Protein AF-A0A930MY75-F1 (afdb_monomer_lite)

Sequence (236 aa):
MDAEKTMEQMVRMIFRYMNQQKRERLDTWDGIQMLQMRRHADQLLMDKRRIEENRKQTSKEKDEYWDEFVKAQTQVETLTEQNERLQNEIAILRARVDSMGERPLLYYGNEEDYYQGEILEFVRSALAEKLDRLPKEKDNPLRSADVLQDILSANECEEMQAQRQAELKRALKGYRTLTPDIRRTLIDIGFKITSDGKHHKLTYYDNDRYTVTMAKSGSDWRGGDNLFSEIKKRIY

Structure (mmCIF, N/CA/C/O backbone):
data_AF-A0A930MY75-F1
#
_entry.id   AF-A0A930MY75-F1
#
loop_
_atom_site.group_PDB
_atom_site.id
_atom_site.type_symbol
_atom_site.label_atom_id
_atom_site.label_alt_id
_atom_site.label_comp_id
_atom_site.label_asym_id
_atom_site.label_entity_id
_atom_site.label_seq_id
_atom_site.pdbx_PDB_ins_code
_atom_site.Cartn_x
_atom_site.Cartn_y
_atom_site.Cartn_z
_atom_site.occupancy
_atom_site.B_iso_or_equiv
_atom_site.auth_seq_id
_atom_site.auth_comp_id
_atom_site.auth_asym_id
_atom_site.auth_atom_id
_atom_site.pdbx_PDB_model_num
ATOM 1 N N . MET A 1 1 ? -90.582 14.000 94.637 1.00 54.00 1 MET A N 1
ATOM 2 C CA . MET A 1 1 ? -90.049 13.715 93.288 1.00 54.00 1 MET A CA 1
ATOM 3 C C . MET A 1 1 ? -88.551 13.853 93.377 1.00 54.00 1 MET A C 1
ATOM 5 O O . MET A 1 1 ? -88.084 14.874 93.857 1.00 54.00 1 MET A O 1
ATOM 9 N N . ASP A 1 2 ? -87.842 12.791 93.032 1.00 66.00 2 ASP A N 1
ATOM 10 C CA . ASP A 1 2 ? -86.413 12.644 93.286 1.00 66.00 2 ASP A CA 1
ATOM 11 C C . ASP A 1 2 ? -85.635 13.357 92.171 1.00 66.00 2 ASP A C 1
ATOM 13 O O . ASP A 1 2 ? -85.611 12.879 91.035 1.00 66.00 2 ASP A O 1
ATOM 17 N N . ALA A 1 3 ? -85.096 14.546 92.456 1.00 71.56 3 ALA A N 1
ATOM 18 C CA . ALA A 1 3 ? -84.461 15.421 91.460 1.00 71.56 3 ALA A CA 1
ATOM 19 C C . ALA A 1 3 ? -83.307 14.723 90.707 1.00 71.56 3 ALA A C 1
ATOM 21 O O . ALA A 1 3 ? -83.065 14.984 89.525 1.00 71.56 3 ALA A O 1
ATOM 22 N N . GLU A 1 4 ? -82.663 13.768 91.374 1.00 76.62 4 GLU A N 1
ATOM 23 C CA . GLU A 1 4 ? -81.609 12.910 90.839 1.00 76.62 4 GLU A CA 1
ATOM 24 C C . GLU A 1 4 ? -82.103 12.037 89.675 1.00 76.62 4 GLU A C 1
ATOM 26 O O . GLU A 1 4 ? -81.483 12.004 88.612 1.00 76.62 4 GLU A O 1
ATOM 31 N N . LYS A 1 5 ? -83.287 11.419 89.809 1.00 79.50 5 LYS A N 1
ATOM 32 C CA . LYS A 1 5 ? -83.879 10.573 88.755 1.00 79.50 5 LYS A CA 1
ATOM 33 C C . LYS A 1 5 ? -84.262 11.368 87.514 1.00 79.50 5 LYS A C 1
ATOM 35 O O . LYS A 1 5 ? -84.101 10.883 86.394 1.00 79.50 5 LYS A O 1
ATOM 40 N N . THR A 1 6 ? -84.769 12.586 87.694 1.00 80.25 6 THR A N 1
ATOM 41 C CA . THR A 1 6 ? -85.097 13.477 86.572 1.00 80.25 6 THR A CA 1
ATOM 42 C C . THR A 1 6 ? -83.848 13.950 85.835 1.00 80.25 6 THR A C 1
ATOM 44 O O . THR A 1 6 ? -83.855 14.007 84.605 1.00 80.25 6 THR A O 1
ATOM 47 N N . MET A 1 7 ? -82.757 14.218 86.557 1.00 82.88 7 MET A N 1
ATOM 48 C CA . MET A 1 7 ? -81.478 14.591 85.954 1.00 82.88 7 MET A CA 1
ATOM 49 C C . MET A 1 7 ? -80.882 13.422 85.163 1.00 82.88 7 MET A C 1
ATOM 51 O O . MET A 1 7 ? -80.470 13.599 84.019 1.00 82.88 7 MET A O 1
ATOM 55 N N . GLU A 1 8 ? -80.939 12.206 85.710 1.00 87.44 8 GLU A N 1
ATOM 56 C CA . GLU A 1 8 ? -80.508 10.990 85.016 1.00 87.44 8 GLU A CA 1
ATOM 57 C C . GLU A 1 8 ? -81.303 10.738 83.725 1.00 87.44 8 GLU A C 1
ATOM 59 O O . GLU A 1 8 ? -80.737 10.380 82.688 1.00 87.44 8 GLU A O 1
ATOM 64 N N . GLN A 1 9 ? -82.621 10.958 83.760 1.00 84.88 9 GLN A N 1
ATOM 65 C CA . GLN A 1 9 ? -83.475 10.841 82.578 1.00 84.88 9 GLN A CA 1
ATOM 66 C C . GLN A 1 9 ? -83.155 11.905 81.528 1.00 84.88 9 GLN A C 1
ATOM 68 O O . GLN A 1 9 ? -83.034 11.559 80.352 1.00 84.88 9 GLN A O 1
ATOM 73 N N . MET A 1 10 ? -82.969 13.167 81.927 1.00 83.81 10 MET A N 1
ATOM 74 C CA . MET A 1 10 ? -82.576 14.240 81.007 1.00 83.81 10 MET A CA 1
ATOM 75 C C . MET A 1 10 ? -81.223 13.952 80.357 1.00 83.81 10 MET A C 1
ATOM 77 O O . MET A 1 10 ? -81.104 14.046 79.139 1.00 83.81 10 MET A O 1
ATOM 81 N N . VAL A 1 11 ? -80.233 13.515 81.137 1.00 86.75 11 VAL A N 1
ATOM 82 C CA . VAL A 1 11 ? -78.908 13.135 80.633 1.00 86.75 11 VAL A CA 1
ATOM 83 C C . VAL A 1 11 ? -79.021 11.995 79.617 1.00 86.75 11 VAL A C 1
ATOM 85 O O . VAL A 1 11 ? -78.493 12.104 78.510 1.00 86.75 11 VAL A O 1
ATOM 88 N N . ARG A 1 12 ? -79.781 10.932 79.920 1.00 86.19 12 ARG A N 1
ATOM 89 C CA . ARG A 1 12 ? -80.024 9.833 78.965 1.00 86.19 12 ARG A CA 1
ATOM 90 C C . ARG A 1 12 ? -80.737 10.302 77.698 1.00 86.19 12 ARG A C 1
ATOM 92 O O . ARG A 1 12 ? -80.449 9.792 76.615 1.00 86.19 12 ARG A O 1
ATOM 99 N N . MET A 1 13 ? -81.665 11.249 77.816 1.00 84.75 13 MET A N 1
ATOM 100 C CA . MET A 1 13 ? -82.414 11.781 76.680 1.00 84.75 13 MET A CA 1
ATOM 101 C C . MET A 1 13 ? -81.529 12.654 75.783 1.00 84.75 13 MET A C 1
ATOM 103 O O . MET A 1 13 ? -81.564 12.497 74.564 1.00 84.75 13 MET A O 1
ATOM 107 N N . ILE A 1 14 ? -80.670 13.487 76.380 1.00 84.56 14 ILE A N 1
ATOM 108 C CA . ILE A 1 14 ? -79.658 14.283 75.673 1.00 84.56 14 ILE A CA 1
ATOM 109 C C . ILE A 1 14 ? -78.666 13.360 74.960 1.00 84.56 14 ILE A C 1
ATOM 111 O O . ILE A 1 14 ? -78.413 13.555 73.775 1.00 84.56 14 ILE A O 1
ATOM 115 N N . PHE A 1 15 ? -78.167 12.309 75.622 1.00 83.44 15 PHE A N 1
ATOM 116 C CA . PHE A 1 15 ? -77.290 11.324 74.979 1.00 83.44 15 PHE A CA 1
ATOM 117 C C . PHE A 1 15 ? -77.979 10.592 73.823 1.00 83.44 15 PHE A C 1
ATOM 119 O O . PHE A 1 15 ? -77.380 10.441 72.759 1.00 83.44 15 PHE A O 1
ATOM 126 N N . ARG A 1 16 ? -79.246 10.177 73.980 1.00 82.50 16 ARG A N 1
ATOM 127 C CA . ARG A 1 16 ? -80.015 9.579 72.873 1.00 82.50 16 ARG A CA 1
ATOM 128 C C . ARG A 1 16 ? -80.149 10.534 71.696 1.00 82.50 16 ARG A C 1
ATOM 130 O O . ARG A 1 16 ? -79.922 10.112 70.569 1.00 82.50 16 ARG A O 1
ATOM 137 N N . TYR A 1 17 ? -80.495 11.792 71.952 1.00 82.50 17 TYR A N 1
ATOM 138 C CA . TYR A 1 17 ? -80.650 12.797 70.906 1.00 82.50 17 TYR A CA 1
ATOM 139 C C . TYR A 1 17 ? -79.320 13.072 70.189 1.00 82.50 17 TYR A C 1
ATOM 141 O O . TYR A 1 17 ? -79.253 13.001 68.965 1.00 82.50 17 TYR A O 1
ATOM 149 N N . MET A 1 18 ? -78.240 13.276 70.948 1.00 78.06 18 MET A N 1
ATOM 150 C CA . MET A 1 18 ? -76.882 13.491 70.430 1.00 78.06 18 MET A CA 1
ATOM 151 C C . MET A 1 18 ? -76.371 12.316 69.583 1.00 78.06 18 MET A C 1
ATOM 153 O O . MET A 1 18 ? -75.646 12.540 68.615 1.00 78.06 18 MET A O 1
ATOM 157 N N . ASN A 1 19 ? -76.761 11.084 69.924 1.00 77.12 19 ASN A N 1
ATOM 158 C CA . ASN A 1 19 ? -76.405 9.876 69.174 1.00 77.12 19 ASN A CA 1
ATOM 159 C C . ASN A 1 19 ? -77.291 9.641 67.938 1.00 77.12 19 ASN A C 1
ATOM 161 O O . ASN A 1 19 ? -76.877 8.938 67.022 1.00 77.12 19 ASN A O 1
ATOM 165 N N . GLN A 1 20 ? -78.505 10.200 67.903 1.00 80.38 20 GLN A N 1
ATOM 166 C CA . GLN A 1 20 ? -79.414 10.104 66.753 1.00 80.38 20 GLN A CA 1
ATOM 167 C C . GLN A 1 20 ? -79.131 11.155 65.675 1.00 80.38 20 GLN A C 1
ATOM 169 O O . GLN A 1 20 ? -79.596 11.007 64.543 1.00 80.38 20 GLN A O 1
ATOM 174 N N . GLN A 1 21 ? -78.374 12.208 65.996 1.00 77.44 21 GLN A N 1
ATOM 175 C CA . GLN A 1 21 ? -77.988 13.202 65.004 1.00 77.44 21 GLN A CA 1
ATOM 176 C C . GLN A 1 21 ? -77.044 12.589 63.964 1.00 77.44 21 GLN A C 1
ATOM 178 O O . GLN A 1 21 ? -75.979 12.064 64.293 1.00 77.44 21 GLN A O 1
ATOM 183 N N . LYS A 1 22 ? -77.424 12.680 62.684 1.00 73.00 22 LYS A N 1
ATOM 184 C CA . LYS A 1 22 ? -76.528 12.363 61.568 1.00 73.00 22 LYS A CA 1
ATOM 185 C C . LYS A 1 22 ? -75.388 13.374 61.566 1.00 73.00 22 LYS A C 1
ATOM 187 O O . LYS A 1 22 ? -75.608 14.545 61.280 1.00 73.00 22 LYS A O 1
ATOM 192 N N . ARG A 1 23 ? -74.186 12.899 61.869 1.00 75.25 23 ARG A N 1
ATOM 193 C CA . ARG A 1 23 ? -72.953 13.674 61.739 1.00 75.25 23 ARG A CA 1
ATOM 194 C C . ARG A 1 23 ? -72.381 13.489 60.343 1.00 75.25 23 ARG A C 1
ATOM 196 O O . ARG A 1 23 ? -72.454 12.384 59.794 1.00 75.25 23 ARG A O 1
ATOM 203 N N . GLU A 1 24 ? -71.833 14.551 59.760 1.00 75.88 24 GLU A N 1
ATOM 204 C CA . GLU A 1 24 ? -71.091 14.406 58.514 1.00 75.88 24 GLU A CA 1
ATOM 205 C C . GLU A 1 24 ? -69.828 13.573 58.751 1.00 75.88 24 GLU A C 1
ATOM 207 O O . GLU A 1 24 ? -69.319 13.457 59.867 1.00 75.88 24 GLU A O 1
ATOM 212 N N . ARG A 1 25 ? -69.293 12.965 57.687 1.00 68.12 25 ARG A N 1
ATOM 213 C CA . ARG A 1 25 ? -68.095 12.115 57.793 1.00 68.12 25 ARG A CA 1
ATOM 214 C C . ARG A 1 25 ? -66.906 12.849 58.421 1.00 68.12 25 ARG A C 1
ATOM 216 O O . ARG A 1 25 ? -66.114 12.212 59.104 1.00 68.12 25 ARG A O 1
ATOM 223 N N . LEU A 1 26 ? -66.793 14.159 58.215 1.00 76.00 26 LEU A N 1
ATOM 224 C CA . LEU A 1 26 ? -65.712 14.985 58.759 1.00 76.00 26 LEU A CA 1
ATOM 225 C C . LEU A 1 26 ? -65.901 15.358 60.237 1.00 76.00 26 LEU A C 1
ATOM 227 O O . LEU A 1 26 ? -64.928 15.724 60.885 1.00 76.00 26 LEU A O 1
ATOM 231 N N . ASP A 1 27 ? -67.104 15.187 60.787 1.00 77.75 27 ASP A N 1
ATOM 232 C CA . ASP A 1 27 ? -67.420 15.492 62.190 1.00 77.75 27 ASP A CA 1
ATOM 233 C C . ASP A 1 27 ? -67.152 14.303 63.130 1.00 77.75 27 ASP A C 1
ATOM 235 O O . ASP A 1 27 ? -67.383 14.373 64.341 1.00 77.75 27 ASP A O 1
ATOM 239 N N . THR A 1 28 ? -66.704 13.174 62.572 1.00 84.88 28 THR A N 1
ATOM 240 C CA . THR A 1 28 ? -66.387 11.948 63.312 1.00 84.88 28 THR A CA 1
ATOM 241 C C . THR A 1 28 ? -64.898 11.648 63.225 1.00 84.88 28 THR A C 1
ATOM 243 O O . THR A 1 28 ? -64.292 11.752 62.157 1.00 84.88 28 THR A O 1
ATOM 246 N N . TRP A 1 29 ? -64.308 11.230 64.346 1.00 83.06 29 TRP A N 1
ATOM 247 C CA . TRP A 1 29 ? -62.904 10.822 64.399 1.00 83.06 29 TRP A CA 1
ATOM 248 C C . TRP A 1 29 ? -62.597 9.705 63.392 1.00 83.06 29 TRP A C 1
ATOM 250 O O . TRP A 1 29 ? -61.613 9.793 62.662 1.00 83.06 29 TRP A O 1
ATOM 260 N N . ASP A 1 30 ? -63.493 8.723 63.270 1.00 85.38 30 ASP A N 1
ATOM 261 C CA . ASP A 1 30 ? -63.351 7.607 62.329 1.00 85.38 30 ASP A CA 1
ATOM 262 C C . ASP A 1 30 ? -63.294 8.070 60.867 1.00 85.38 30 ASP A C 1
ATOM 264 O O . ASP A 1 30 ? -62.494 7.561 60.082 1.00 85.38 30 ASP A O 1
ATOM 268 N N . GLY A 1 31 ? -64.095 9.069 60.481 1.00 88.00 31 GLY A N 1
ATOM 269 C CA . GLY A 1 31 ? -64.062 9.606 59.122 1.00 88.00 31 GLY A CA 1
ATOM 270 C C . GLY A 1 31 ? -62.801 10.423 58.825 1.00 88.00 31 GLY A C 1
ATOM 271 O O . GLY A 1 31 ? -62.246 10.301 57.730 1.00 88.00 31 GLY A O 1
ATOM 272 N N . ILE A 1 32 ? -62.291 11.185 59.801 1.00 88.31 32 ILE A N 1
ATOM 273 C CA . ILE A 1 32 ? -60.996 11.881 59.693 1.00 88.31 32 ILE A CA 1
ATOM 274 C C . ILE A 1 32 ? -59.850 10.864 59.570 1.00 88.31 32 ILE A C 1
ATOM 276 O O . ILE A 1 32 ? -59.003 11.004 58.684 1.00 88.31 32 ILE A O 1
ATOM 280 N N . GLN A 1 33 ? -59.851 9.813 60.397 1.00 89.25 33 GLN A N 1
ATOM 281 C CA . GLN A 1 33 ? -58.874 8.722 60.334 1.00 89.25 33 GLN A CA 1
ATOM 282 C C . GLN A 1 33 ? -58.909 8.012 58.977 1.00 89.25 33 GLN A C 1
ATOM 284 O O . GLN A 1 33 ? -57.871 7.800 58.352 1.00 89.25 33 GLN A O 1
ATOM 289 N N . MET A 1 34 ? -60.100 7.716 58.456 1.00 88.94 34 MET A N 1
ATOM 290 C CA . MET A 1 34 ? -60.257 7.080 57.149 1.00 88.94 34 MET A CA 1
ATOM 291 C C . MET A 1 34 ? -59.742 7.966 56.001 1.00 88.94 34 MET A C 1
ATOM 293 O O . MET A 1 34 ? -59.143 7.458 55.053 1.00 88.94 34 MET A O 1
ATOM 297 N N . LEU A 1 35 ? -59.915 9.291 56.082 1.00 87.94 35 LEU A N 1
ATOM 298 C CA . LEU A 1 35 ? -59.362 10.236 55.102 1.00 87.94 35 LEU A CA 1
ATOM 299 C C . LEU A 1 35 ? -57.836 10.335 55.170 1.00 87.94 35 LEU A C 1
ATOM 301 O O . LEU A 1 35 ? -57.187 10.389 54.124 1.00 87.94 35 LEU A O 1
ATOM 305 N N . GLN A 1 36 ? -57.257 10.335 56.373 1.00 90.44 36 GLN A N 1
ATOM 306 C CA . GLN A 1 36 ? -55.804 10.286 56.557 1.00 90.44 36 GLN A CA 1
ATOM 307 C C . GLN A 1 36 ? -55.222 8.986 55.994 1.00 90.44 36 GLN A C 1
ATOM 309 O O . GLN A 1 36 ? -54.271 9.032 55.216 1.00 90.44 36 GLN A O 1
ATOM 314 N N . MET A 1 37 ? -55.844 7.844 56.298 1.00 90.75 37 MET A N 1
ATOM 315 C CA . MET A 1 37 ? -55.454 6.542 55.749 1.00 90.75 37 MET A CA 1
ATOM 316 C C . MET A 1 37 ? -55.536 6.518 54.224 1.00 90.75 37 MET A C 1
ATOM 318 O O . MET A 1 37 ? -54.617 6.035 53.569 1.00 90.75 37 MET A O 1
ATOM 322 N N . ARG A 1 38 ? -56.596 7.089 53.637 1.00 91.75 38 ARG A N 1
ATOM 323 C CA . ARG A 1 38 ? -56.734 7.183 52.180 1.00 91.75 38 ARG A CA 1
ATOM 324 C C . ARG A 1 38 ? -55.635 8.043 51.560 1.00 91.75 38 ARG A C 1
ATOM 326 O O . ARG A 1 38 ? -55.017 7.618 50.594 1.00 91.75 38 ARG A O 1
ATOM 333 N N . ARG A 1 39 ? -55.334 9.201 52.156 1.00 92.88 39 ARG A N 1
ATOM 334 C CA . ARG A 1 39 ? -54.244 10.077 51.703 1.00 92.88 39 ARG A CA 1
ATOM 335 C C . ARG A 1 39 ? -52.885 9.376 51.777 1.00 92.88 39 ARG A C 1
ATOM 337 O O . ARG A 1 39 ? -52.101 9.491 50.841 1.00 92.88 39 ARG A O 1
ATOM 344 N N . HIS A 1 40 ? -52.617 8.638 52.853 1.00 93.31 40 HIS A N 1
ATOM 345 C CA . HIS A 1 40 ? -51.395 7.842 52.978 1.00 93.31 40 HIS A CA 1
ATOM 346 C C . HIS A 1 40 ? -51.338 6.706 51.955 1.00 93.31 40 HIS A C 1
ATOM 348 O O . HIS A 1 40 ? -50.291 6.487 51.350 1.00 93.31 40 HIS A O 1
ATOM 354 N N . ALA A 1 41 ? -52.452 6.016 51.708 1.00 93.50 41 ALA A N 1
ATOM 355 C CA . ALA A 1 41 ? -52.528 4.986 50.677 1.00 93.50 41 ALA A CA 1
ATOM 356 C C . ALA A 1 41 ? -52.267 5.565 49.275 1.00 93.50 41 ALA A C 1
ATOM 358 O O . ALA A 1 41 ? -51.500 4.986 48.506 1.00 93.50 41 ALA A O 1
ATOM 359 N N . ASP A 1 42 ? -52.835 6.734 48.967 1.00 94.75 42 ASP A N 1
ATOM 360 C CA . ASP A 1 42 ? -52.608 7.437 47.702 1.00 94.75 42 ASP A CA 1
ATOM 361 C C . ASP A 1 42 ? -51.134 7.865 47.552 1.00 94.75 42 ASP A C 1
ATOM 363 O O . ASP A 1 42 ? -50.544 7.672 46.488 1.00 94.75 42 ASP A O 1
ATOM 367 N N . GLN A 1 43 ? -50.502 8.365 48.622 1.00 93.56 43 GLN A N 1
ATOM 368 C CA . GLN A 1 43 ? -49.067 8.688 48.638 1.00 93.56 43 GLN A CA 1
ATOM 369 C C . GLN A 1 43 ? -48.192 7.453 48.390 1.00 93.56 43 GLN A C 1
ATOM 371 O O . GLN A 1 43 ? -47.306 7.493 47.539 1.00 93.56 43 GLN A O 1
ATOM 376 N N . LEU A 1 44 ? -48.473 6.337 49.068 1.00 95.06 44 LEU A N 1
ATOM 377 C CA . LEU A 1 44 ? -47.740 5.082 48.878 1.00 95.06 44 LEU A CA 1
ATOM 378 C C . LEU A 1 44 ? -47.869 4.553 47.446 1.00 95.06 44 LEU A C 1
ATOM 380 O O . LEU A 1 44 ? -46.903 4.030 46.889 1.00 95.06 44 LEU A O 1
ATOM 384 N N . LEU A 1 45 ? -49.042 4.704 46.825 1.00 95.06 45 LEU A N 1
ATOM 385 C CA . LEU A 1 45 ? -49.247 4.346 45.422 1.00 95.06 45 LEU A CA 1
ATOM 386 C C . LEU A 1 45 ? -48.419 5.229 44.481 1.00 95.06 45 LEU A C 1
ATOM 388 O O . LEU A 1 45 ? -47.828 4.708 43.533 1.00 95.06 45 LEU A O 1
ATOM 392 N N . MET A 1 46 ? -48.353 6.539 44.737 1.00 93.44 46 MET A N 1
ATOM 393 C CA . MET A 1 46 ? -47.519 7.460 43.958 1.00 93.44 46 MET A CA 1
ATOM 394 C C . MET A 1 46 ? -46.028 7.138 44.104 1.00 93.44 46 MET A C 1
ATOM 396 O O . MET A 1 46 ? -45.324 7.044 43.099 1.00 93.44 46 MET A O 1
ATOM 400 N N . ASP A 1 47 ? -45.553 6.891 45.325 1.00 93.06 47 ASP A N 1
ATOM 401 C CA . ASP A 1 47 ? -44.157 6.521 45.566 1.00 93.06 47 ASP A CA 1
ATOM 402 C C . ASP A 1 47 ? -43.800 5.181 44.925 1.00 93.06 47 ASP A C 1
ATOM 404 O O . ASP A 1 47 ? -42.746 5.061 44.300 1.00 93.06 47 ASP A O 1
ATOM 408 N N . LYS A 1 48 ? -44.694 4.187 44.996 1.00 94.38 48 LYS A N 1
ATOM 409 C CA . LYS A 1 48 ? -44.489 2.901 44.325 1.00 94.38 48 LYS A CA 1
ATOM 410 C C . LYS A 1 48 ? -44.338 3.076 42.812 1.00 94.38 48 LYS A C 1
ATOM 412 O O . LYS A 1 48 ? -43.414 2.504 42.239 1.00 94.38 48 LYS A O 1
ATOM 417 N N . ARG A 1 49 ? -45.190 3.892 42.176 1.00 93.88 49 ARG A N 1
ATOM 418 C CA . ARG A 1 49 ? -45.080 4.196 40.736 1.00 93.88 49 ARG A CA 1
ATOM 419 C C . ARG A 1 49 ? -43.754 4.872 40.404 1.00 93.88 49 ARG A C 1
ATOM 421 O O . ARG A 1 49 ? -43.069 4.421 39.495 1.00 93.88 49 ARG A O 1
ATOM 428 N N . ARG A 1 50 ? -43.348 5.871 41.191 1.00 93.38 50 ARG A N 1
ATOM 429 C CA . ARG A 1 50 ? -42.065 6.565 41.011 1.00 93.38 50 ARG A CA 1
ATOM 430 C C . ARG A 1 50 ? -40.874 5.611 41.137 1.00 93.38 50 ARG A C 1
ATOM 432 O O . ARG A 1 50 ? -39.937 5.684 40.349 1.00 93.38 50 ARG A O 1
ATOM 439 N N . ILE A 1 51 ? -40.910 4.689 42.100 1.00 94.12 51 ILE A N 1
ATOM 440 C CA . ILE A 1 51 ? -39.869 3.665 42.267 1.00 94.12 51 ILE A CA 1
ATOM 441 C C . ILE A 1 51 ? -39.851 2.705 41.072 1.00 94.12 51 ILE A C 1
ATOM 443 O O . ILE A 1 51 ? -38.774 2.353 40.598 1.00 94.12 51 ILE A O 1
ATOM 447 N N . GLU A 1 52 ? -41.010 2.270 40.578 1.00 93.81 52 GLU A N 1
ATOM 448 C CA . GLU A 1 52 ? -41.100 1.391 39.407 1.00 93.81 52 GLU A CA 1
ATOM 449 C C . GLU A 1 52 ? -40.603 2.073 38.126 1.00 93.81 52 GLU A C 1
ATOM 451 O O . GLU A 1 52 ? -39.875 1.451 37.354 1.00 93.81 52 GLU A O 1
ATOM 456 N N . GLU A 1 53 ? -40.945 3.342 37.911 1.00 94.25 53 GLU A N 1
ATOM 457 C CA . GLU A 1 53 ? -40.454 4.146 36.787 1.00 94.25 53 GLU A CA 1
ATOM 458 C C . GLU A 1 53 ? -38.941 4.340 36.862 1.00 94.25 53 GLU A C 1
ATOM 460 O O . GLU A 1 53 ? -38.244 4.028 35.897 1.00 94.25 53 GLU A O 1
ATOM 465 N N . ASN A 1 54 ? -38.416 4.732 38.027 1.00 94.38 54 ASN A N 1
ATOM 466 C CA . ASN A 1 54 ? -36.975 4.854 38.239 1.00 94.38 54 ASN A CA 1
ATOM 467 C C . ASN A 1 54 ? -36.258 3.521 38.003 1.00 94.38 54 ASN A C 1
ATOM 469 O O . ASN A 1 54 ? -35.240 3.485 37.325 1.00 94.38 54 ASN A O 1
ATOM 473 N N . ARG A 1 55 ? -36.803 2.400 38.495 1.00 93.56 55 ARG A N 1
ATOM 474 C CA . ARG A 1 55 ? -36.228 1.066 38.255 1.00 93.56 55 ARG A CA 1
ATOM 475 C C . ARG A 1 55 ? -36.193 0.711 36.772 1.00 93.56 55 ARG A C 1
ATOM 477 O O . ARG A 1 55 ? -35.192 0.169 36.316 1.00 93.56 55 ARG A O 1
ATOM 484 N N . LYS A 1 56 ? -37.260 1.011 36.026 1.00 93.88 56 LYS A N 1
ATOM 485 C CA . LYS A 1 56 ? -37.304 0.792 34.573 1.00 93.88 56 LYS A CA 1
ATOM 486 C C . LYS A 1 56 ? -36.275 1.653 33.852 1.00 93.88 56 LYS A C 1
ATOM 488 O O . LYS A 1 56 ? -35.592 1.146 32.972 1.00 93.88 56 LYS A O 1
ATOM 493 N N . GLN A 1 57 ? -36.152 2.919 34.239 1.00 93.12 57 GLN A N 1
ATOM 494 C CA . GLN A 1 57 ? -35.197 3.842 33.641 1.00 93.12 57 GLN A CA 1
ATOM 495 C C . GLN A 1 57 ? -33.754 3.398 33.904 1.00 93.12 57 GLN A C 1
ATOM 497 O O . GLN A 1 57 ? -32.991 3.219 32.964 1.00 93.12 57 GLN A O 1
ATOM 502 N N . THR A 1 58 ? -33.420 3.078 35.156 1.00 92.06 58 THR A N 1
ATOM 503 C CA . THR A 1 58 ? -32.100 2.545 35.516 1.00 92.06 58 THR A CA 1
ATOM 504 C C . THR A 1 58 ? -31.803 1.208 34.834 1.00 92.06 58 THR A C 1
ATOM 506 O O . THR A 1 58 ? -30.647 0.927 34.541 1.00 92.06 58 THR A O 1
ATOM 509 N N . SER A 1 59 ? -32.810 0.361 34.587 1.00 93.25 59 SER A N 1
ATOM 510 C CA . SER A 1 59 ? -32.612 -0.877 33.820 1.00 93.25 59 SER A CA 1
ATOM 511 C C . SER A 1 59 ? -32.211 -0.574 32.379 1.00 93.25 59 SER A C 1
ATOM 513 O O . SER A 1 59 ? -31.225 -1.126 31.915 1.00 93.25 59 SER A O 1
ATOM 515 N N . LYS A 1 60 ? -32.921 0.340 31.706 1.00 94.06 60 LYS A N 1
ATOM 516 C CA . LYS A 1 60 ? -32.607 0.730 30.325 1.00 94.06 60 LYS A CA 1
ATOM 517 C C . LYS A 1 60 ? -31.214 1.334 30.203 1.00 94.06 60 LYS A C 1
ATOM 519 O O . LYS A 1 60 ? -30.456 0.927 29.337 1.00 94.06 60 LYS A O 1
ATOM 524 N N . GLU A 1 61 ? -30.869 2.248 31.106 1.00 94.25 61 GLU A N 1
ATOM 525 C CA . GLU A 1 61 ? -29.539 2.864 31.134 1.00 94.25 61 GLU A CA 1
ATOM 526 C C . GLU A 1 61 ? -28.449 1.802 31.317 1.00 94.25 61 GLU A C 1
ATOM 528 O O . GLU A 1 61 ? -27.433 1.832 30.633 1.00 94.25 61 GLU A O 1
ATOM 533 N N . LYS A 1 62 ? -28.664 0.817 32.199 1.00 93.62 62 LYS A N 1
ATOM 534 C CA . LYS A 1 62 ? -27.719 -0.295 32.379 1.00 93.62 62 LYS A CA 1
ATOM 535 C C . LYS A 1 62 ? -27.563 -1.151 31.128 1.00 93.62 62 LYS A C 1
ATOM 537 O O . LYS A 1 62 ? -26.438 -1.544 30.838 1.00 93.62 62 LYS A O 1
ATOM 542 N N . ASP A 1 63 ? -28.654 -1.440 30.427 1.00 94.25 63 ASP A N 1
ATOM 543 C CA . ASP A 1 63 ? -28.618 -2.227 29.194 1.00 94.25 63 ASP A CA 1
ATOM 544 C C . ASP A 1 63 ? -27.853 -1.468 28.093 1.00 94.25 63 ASP A C 1
ATOM 546 O O . ASP A 1 63 ? -26.976 -2.037 27.448 1.00 94.25 63 ASP A O 1
ATOM 550 N N . GLU A 1 64 ? -28.087 -0.158 27.953 1.00 94.31 64 GLU A N 1
ATOM 551 C CA . GLU A 1 64 ? -27.354 0.712 27.020 1.00 94.31 64 GLU A CA 1
ATOM 552 C C . GLU A 1 64 ? -25.852 0.774 27.347 1.00 94.31 64 GLU A C 1
ATOM 554 O O . GLU A 1 64 ? -25.014 0.569 26.466 1.00 94.31 64 GLU A O 1
ATOM 559 N N . TYR A 1 65 ? -25.495 0.974 28.622 1.00 95.12 65 TYR A N 1
ATOM 560 C CA . TYR A 1 65 ? -24.096 0.947 29.062 1.00 95.12 65 TYR A CA 1
ATOM 561 C C . TYR A 1 65 ? -23.435 -0.412 28.823 1.00 95.12 65 TYR A C 1
ATOM 563 O O . TYR A 1 65 ? -22.251 -0.470 28.489 1.00 95.12 65 TYR A O 1
ATOM 571 N N . TRP A 1 66 ? -24.174 -1.508 29.003 1.00 94.50 66 TRP A N 1
ATOM 572 C CA . TRP A 1 66 ? -23.659 -2.849 28.756 1.00 94.50 66 TRP A CA 1
ATOM 573 C C . TRP A 1 66 ? -23.389 -3.081 27.269 1.00 94.50 66 TRP A C 1
ATOM 575 O O . TRP A 1 66 ? -22.321 -3.576 26.911 1.00 94.50 66 TRP A O 1
ATOM 585 N N . ASP A 1 67 ? -24.301 -2.656 26.396 1.00 95.31 67 ASP A N 1
ATOM 586 C CA . ASP A 1 67 ? -24.123 -2.747 24.947 1.00 95.31 67 ASP A CA 1
ATOM 587 C C . ASP A 1 67 ? -22.916 -1.929 24.463 1.00 95.31 67 ASP A C 1
ATOM 589 O O . ASP A 1 67 ? -22.148 -2.385 23.609 1.00 95.31 67 ASP A O 1
ATOM 593 N N . GLU A 1 68 ? -22.716 -0.725 25.005 1.00 95.75 68 GLU A N 1
ATOM 594 C CA . GLU A 1 68 ? -21.532 0.091 24.718 1.00 95.75 68 GLU A CA 1
ATOM 595 C C . GLU A 1 68 ? -20.246 -0.551 25.243 1.00 95.75 68 GLU A C 1
ATOM 597 O O . GLU A 1 68 ? -19.241 -0.584 24.529 1.00 95.75 68 GLU A O 1
ATOM 602 N N . PHE A 1 69 ? -20.281 -1.116 26.451 1.00 96.06 69 PHE A N 1
ATOM 603 C CA . PHE A 1 69 ? -19.145 -1.818 27.039 1.00 96.06 69 PHE A CA 1
ATOM 604 C C . PHE A 1 69 ? -18.727 -3.028 26.196 1.00 96.06 69 PHE A C 1
ATOM 606 O O . PHE A 1 69 ? -17.547 -3.177 25.886 1.00 96.06 69 PHE A O 1
ATOM 613 N N . VAL A 1 70 ? -19.683 -3.849 25.751 1.00 96.44 70 VAL A N 1
ATOM 614 C CA . VAL A 1 70 ? -19.413 -5.005 24.881 1.00 96.44 70 VAL A CA 1
ATOM 615 C C . VAL A 1 70 ? -18.820 -4.557 23.541 1.00 96.44 70 VAL A C 1
ATOM 617 O O . VAL A 1 70 ? -17.851 -5.147 23.060 1.00 96.44 70 VAL A O 1
ATOM 620 N N . LYS A 1 71 ? -19.338 -3.481 22.935 1.00 95.75 71 LYS A N 1
ATOM 621 C CA . LYS A 1 71 ? -18.762 -2.918 21.699 1.00 95.75 71 LYS A CA 1
ATOM 622 C C . LYS A 1 71 ? -17.333 -2.419 21.907 1.00 95.75 71 LYS A C 1
ATOM 624 O O . LYS A 1 71 ? -16.469 -2.699 21.083 1.00 95.75 71 LYS A O 1
ATOM 629 N N . ALA A 1 72 ? -17.067 -1.712 23.000 1.00 95.00 72 ALA A N 1
ATOM 630 C CA . ALA A 1 72 ? -15.722 -1.243 23.315 1.00 95.00 72 ALA A CA 1
ATOM 631 C C . ALA A 1 72 ? -14.763 -2.417 23.574 1.00 95.00 72 ALA A C 1
ATOM 633 O O . ALA A 1 72 ? -13.645 -2.422 23.065 1.00 95.00 72 ALA A O 1
ATOM 634 N N . GLN A 1 73 ? -15.209 -3.440 24.306 1.00 95.25 73 GLN A N 1
ATOM 635 C CA . GLN A 1 73 ? -14.408 -4.625 24.597 1.00 95.25 73 GLN A CA 1
ATOM 636 C C . GLN A 1 73 ? -14.058 -5.402 23.321 1.00 95.25 73 GLN A C 1
ATOM 638 O O . GLN A 1 73 ? -12.889 -5.700 23.093 1.00 95.25 73 GLN A O 1
ATOM 643 N N . THR A 1 74 ? -15.039 -5.660 22.454 1.00 94.94 74 THR A N 1
ATOM 644 C CA . THR A 1 74 ? -14.796 -6.336 21.165 1.00 94.94 74 THR A CA 1
ATOM 645 C C . THR A 1 74 ? -13.840 -5.541 20.273 1.00 94.94 74 THR A C 1
ATOM 647 O O . THR A 1 74 ? -12.962 -6.119 19.636 1.00 94.94 74 THR A O 1
ATOM 650 N N . GLN A 1 75 ? -13.934 -4.207 20.258 1.00 95.94 75 GLN A N 1
ATOM 651 C CA . GLN A 1 75 ? -12.970 -3.365 19.544 1.00 95.94 75 GLN A CA 1
ATOM 652 C C . GLN A 1 75 ? -11.556 -3.494 20.114 1.00 95.94 75 GLN A C 1
ATOM 654 O O . GLN A 1 75 ? -10.607 -3.644 19.346 1.00 95.94 75 GLN A O 1
ATOM 659 N N . VAL A 1 76 ? -11.407 -3.474 21.439 1.00 95.88 76 VAL A N 1
ATOM 660 C CA . VAL A 1 76 ? -10.104 -3.673 22.086 1.00 95.88 76 VAL A CA 1
ATOM 661 C C . VAL A 1 76 ? -9.526 -5.035 21.715 1.00 95.88 76 VAL A C 1
ATOM 663 O O . VAL A 1 76 ? -8.382 -5.080 21.276 1.00 95.88 76 VAL A O 1
ATOM 666 N N . GLU A 1 77 ? -10.315 -6.108 21.796 1.00 95.75 77 GLU A N 1
ATOM 667 C CA . GLU A 1 77 ? -9.888 -7.466 21.431 1.00 95.75 77 GLU A CA 1
ATOM 668 C C . GLU A 1 77 ? -9.401 -7.529 19.972 1.00 95.75 77 GLU A C 1
ATOM 670 O O . GLU A 1 77 ? -8.269 -7.942 19.708 1.00 95.75 77 GLU A O 1
ATOM 675 N N . THR A 1 78 ? -10.180 -7.003 19.021 1.00 95.75 78 THR A N 1
ATOM 676 C CA . THR A 1 78 ? -9.777 -6.985 17.601 1.00 95.75 78 THR A CA 1
ATOM 677 C C . THR A 1 78 ? -8.499 -6.178 17.347 1.00 95.75 78 THR A C 1
ATOM 679 O O . THR A 1 78 ? -7.643 -6.600 16.568 1.00 95.75 78 THR A O 1
ATOM 682 N N . LEU A 1 79 ? -8.329 -5.031 18.012 1.00 94.69 79 LEU A N 1
ATOM 683 C CA . LEU A 1 79 ? -7.121 -4.211 17.889 1.00 94.69 79 LEU A CA 1
ATOM 684 C C . LEU A 1 79 ? -5.910 -4.878 18.546 1.00 94.69 79 LEU A C 1
ATOM 686 O O . LEU A 1 79 ? -4.790 -4.726 18.055 1.00 94.69 79 LEU A O 1
ATOM 690 N N . THR A 1 80 ? -6.104 -5.616 19.641 1.00 95.69 80 THR A N 1
ATOM 691 C CA . THR A 1 80 ? -5.025 -6.389 20.266 1.00 95.69 80 THR A CA 1
ATOM 692 C C . THR A 1 80 ? -4.565 -7.532 19.369 1.00 95.69 80 THR A C 1
ATOM 694 O O . THR A 1 80 ? -3.367 -7.639 19.123 1.00 95.69 80 THR A O 1
ATOM 697 N N . GLU A 1 81 ? -5.486 -8.291 18.768 1.00 95.69 81 GLU A N 1
ATOM 698 C CA . GLU A 1 81 ? -5.149 -9.360 17.817 1.00 95.69 81 GLU A CA 1
ATOM 699 C C . GLU A 1 81 ? -4.384 -8.824 16.596 1.00 95.69 81 GLU A C 1
ATOM 701 O O . GLU A 1 81 ? -3.393 -9.411 16.152 1.00 95.69 81 GLU A O 1
ATOM 706 N N . GLN A 1 82 ? -4.808 -7.677 16.055 1.00 95.50 82 GLN A N 1
ATOM 707 C CA . GLN A 1 82 ? -4.115 -7.028 14.939 1.00 95.50 82 GLN A CA 1
ATOM 708 C C . GLN A 1 82 ? -2.706 -6.569 15.323 1.00 95.50 82 GLN A C 1
ATOM 710 O O . GLN A 1 82 ? -1.766 -6.771 14.551 1.00 95.50 82 GLN A O 1
ATOM 715 N N . ASN A 1 83 ? -2.543 -5.980 16.509 1.00 95.06 83 ASN A N 1
ATOM 716 C CA . ASN A 1 83 ? -1.232 -5.566 17.000 1.00 95.06 83 ASN A CA 1
ATOM 717 C C . ASN A 1 83 ? -0.297 -6.759 17.194 1.00 95.06 83 ASN A C 1
ATOM 719 O O . ASN A 1 83 ? 0.846 -6.703 16.744 1.00 95.06 83 ASN A O 1
ATOM 723 N N . GLU A 1 84 ? -0.769 -7.844 17.807 1.00 95.31 84 GLU A N 1
ATOM 724 C CA . GLU A 1 84 ? 0.026 -9.063 17.979 1.00 95.31 84 GLU A CA 1
ATOM 725 C C . GLU A 1 84 ? 0.439 -9.656 16.629 1.00 95.31 84 GLU A C 1
ATOM 727 O O . GLU A 1 84 ? 1.602 -10.011 16.428 1.00 95.31 84 GLU A O 1
ATOM 732 N N . ARG A 1 85 ? -0.481 -9.698 15.658 1.00 94.69 85 ARG A N 1
ATOM 733 C CA . ARG A 1 85 ? -0.181 -10.155 14.297 1.00 94.69 85 ARG A CA 1
ATOM 734 C C . ARG A 1 85 ? 0.917 -9.317 13.640 1.00 94.69 85 ARG A C 1
ATOM 736 O O . ARG A 1 85 ? 1.866 -9.887 13.104 1.00 94.69 85 ARG A O 1
ATOM 743 N N . LEU A 1 86 ? 0.808 -7.990 13.695 1.00 93.94 86 LEU A N 1
ATOM 744 C CA . LEU A 1 86 ? 1.800 -7.081 13.112 1.00 93.94 86 LEU A CA 1
ATOM 745 C C . LEU A 1 86 ? 3.154 -7.177 13.825 1.00 93.94 86 LEU A C 1
ATOM 747 O O . LEU A 1 86 ? 4.198 -7.170 13.177 1.00 93.94 86 LEU A O 1
ATOM 751 N N . GLN A 1 87 ? 3.159 -7.311 15.152 1.00 93.56 87 GLN A N 1
ATOM 752 C CA . GLN A 1 87 ? 4.388 -7.505 15.922 1.00 93.56 87 GLN A CA 1
ATOM 753 C C . GLN A 1 87 ? 5.089 -8.816 15.552 1.00 93.56 87 GLN A C 1
ATOM 755 O O . GLN A 1 87 ? 6.308 -8.823 15.367 1.00 93.56 87 GLN A O 1
ATOM 760 N N . ASN A 1 88 ? 4.331 -9.901 15.381 1.00 91.62 88 ASN A N 1
ATOM 761 C CA . ASN A 1 88 ? 4.864 -11.183 14.924 1.00 91.62 88 ASN A CA 1
ATOM 762 C C . ASN A 1 88 ? 5.447 -11.085 13.510 1.00 91.62 88 ASN A C 1
ATOM 764 O O . ASN A 1 88 ? 6.533 -11.601 13.256 1.00 91.62 88 ASN A O 1
ATOM 768 N N . GLU A 1 89 ? 4.774 -10.384 12.597 1.00 92.19 89 GLU A N 1
ATOM 769 C CA . GLU A 1 89 ? 5.274 -10.163 11.239 1.00 92.19 89 GLU A CA 1
ATOM 770 C C . GLU A 1 89 ? 6.584 -9.366 11.239 1.00 92.19 89 GLU A C 1
ATOM 772 O O . GLU A 1 89 ? 7.555 -9.775 10.604 1.00 92.19 89 GLU A O 1
ATOM 777 N N . ILE A 1 90 ? 6.666 -8.294 12.033 1.00 91.62 90 ILE A N 1
ATOM 778 C CA . ILE A 1 90 ? 7.907 -7.531 12.215 1.00 91.62 90 ILE A CA 1
ATOM 779 C C . ILE A 1 90 ? 9.018 -8.421 12.783 1.00 91.62 90 ILE A C 1
ATOM 781 O O . ILE A 1 90 ? 10.156 -8.338 12.321 1.00 91.62 90 ILE A O 1
ATOM 785 N N . ALA A 1 91 ? 8.719 -9.272 13.766 1.00 88.62 91 ALA A N 1
ATOM 786 C CA . ALA A 1 91 ? 9.702 -10.182 14.349 1.00 88.62 91 ALA A CA 1
ATOM 787 C C . ALA A 1 91 ? 10.229 -11.192 13.316 1.00 88.62 91 ALA A C 1
ATOM 789 O O . ALA A 1 91 ? 11.440 -11.398 13.222 1.00 88.62 91 ALA A O 1
ATOM 790 N N . ILE A 1 92 ? 9.342 -11.765 12.497 1.00 87.25 92 ILE A N 1
ATOM 791 C CA . ILE A 1 92 ? 9.705 -12.685 11.411 1.00 87.25 92 ILE A CA 1
ATOM 792 C C . ILE A 1 92 ? 10.552 -11.970 10.356 1.00 87.25 92 ILE A C 1
ATOM 794 O O . ILE A 1 92 ? 11.582 -12.497 9.937 1.00 87.25 92 ILE A O 1
ATOM 798 N N . LEU A 1 93 ? 10.149 -10.769 9.936 1.00 83.88 93 LEU A N 1
ATOM 799 C CA . LEU A 1 93 ? 10.888 -9.981 8.950 1.00 83.88 93 LEU A CA 1
ATOM 800 C C . LEU A 1 93 ? 12.282 -9.613 9.462 1.00 83.88 93 LEU A C 1
ATOM 802 O O . LEU A 1 93 ? 13.249 -9.760 8.720 1.00 83.88 93 LEU A O 1
ATOM 806 N N . ARG A 1 94 ? 12.409 -9.210 10.732 1.00 81.75 94 ARG A N 1
ATOM 807 C CA . ARG A 1 94 ? 13.710 -8.940 11.364 1.00 81.75 94 ARG A CA 1
ATOM 808 C C . ARG A 1 94 ? 14.589 -10.184 11.400 1.00 81.75 94 ARG A C 1
ATOM 810 O O . ARG A 1 94 ? 15.707 -10.129 10.911 1.00 81.75 94 ARG A O 1
ATOM 817 N N . ALA A 1 95 ? 14.058 -11.316 11.861 1.00 80.75 95 ALA A N 1
ATOM 818 C CA . ALA A 1 95 ? 14.798 -12.577 11.871 1.00 80.75 95 ALA A CA 1
ATOM 819 C C . ALA A 1 95 ? 15.237 -13.004 10.458 1.00 80.75 95 ALA A C 1
ATOM 821 O O . ALA A 1 95 ? 16.342 -13.515 10.275 1.00 80.75 95 ALA A O 1
ATOM 822 N N . ARG A 1 96 ? 14.398 -12.763 9.441 1.00 77.44 96 ARG A N 1
ATOM 823 C CA . ARG A 1 96 ? 14.744 -13.011 8.038 1.00 77.44 96 ARG A CA 1
ATOM 824 C C . ARG A 1 96 ? 15.883 -12.104 7.578 1.00 77.44 96 ARG A C 1
ATOM 826 O O . ARG A 1 96 ? 16.826 -12.610 6.979 1.00 77.44 96 ARG A O 1
ATOM 833 N N . VAL A 1 97 ? 15.830 -10.810 7.886 1.00 74.56 97 VAL A N 1
ATOM 834 C CA . VAL A 1 97 ? 16.907 -9.856 7.574 1.00 74.56 97 VAL A CA 1
ATOM 835 C C . VAL A 1 97 ? 18.212 -10.261 8.262 1.00 74.56 97 VAL A C 1
ATOM 837 O O . VAL A 1 97 ? 19.237 -10.346 7.593 1.00 74.56 97 VAL A O 1
ATOM 840 N N . ASP A 1 98 ? 18.166 -10.612 9.547 1.00 72.75 98 ASP A N 1
ATOM 841 C CA . ASP A 1 98 ? 19.341 -11.050 10.309 1.00 72.75 98 ASP A CA 1
ATOM 842 C C . ASP A 1 98 ? 19.946 -12.341 9.723 1.00 72.75 98 ASP A C 1
ATOM 844 O O . ASP A 1 98 ? 21.166 -12.491 9.640 1.00 72.75 98 ASP A O 1
ATOM 848 N N . SER A 1 99 ? 19.102 -13.261 9.237 1.00 69.44 99 SER A N 1
ATOM 849 C CA . SER A 1 99 ? 19.544 -14.506 8.591 1.00 69.44 99 SER A CA 1
ATOM 850 C C . SER A 1 99 ? 20.183 -14.312 7.209 1.00 69.44 99 SER A C 1
ATOM 852 O O . SER A 1 99 ? 20.953 -15.166 6.773 1.00 69.44 99 SER A O 1
ATOM 854 N N . MET A 1 100 ? 19.902 -13.197 6.522 1.00 64.81 100 MET A N 1
ATOM 855 C CA . MET A 1 100 ? 20.466 -12.877 5.201 1.00 64.81 100 MET A CA 1
ATOM 856 C C . MET A 1 100 ? 21.901 -12.314 5.280 1.00 64.81 100 MET A C 1
ATOM 858 O O . MET A 1 100 ? 22.519 -12.068 4.244 1.00 64.81 100 MET A O 1
ATOM 862 N N . GLY A 1 101 ? 22.457 -12.189 6.491 1.00 59.84 101 GLY A N 1
ATOM 863 C CA . GLY A 1 101 ? 23.805 -11.696 6.762 1.00 59.84 101 GLY A CA 1
ATOM 864 C C . GLY A 1 101 ? 23.800 -10.224 7.173 1.00 59.84 101 GLY A C 1
ATOM 865 O O . GLY A 1 101 ? 23.082 -9.407 6.608 1.00 59.84 101 GLY A O 1
ATOM 866 N N . GLU A 1 102 ? 24.643 -9.875 8.148 1.00 62.41 102 GLU A N 1
ATOM 867 C CA . GLU A 1 102 ? 24.663 -8.575 8.846 1.00 62.41 102 GLU A CA 1
ATOM 868 C C . GLU A 1 102 ? 24.882 -7.336 7.948 1.00 62.41 102 GLU A C 1
ATOM 870 O O . GLU A 1 102 ? 24.831 -6.205 8.436 1.00 62.41 102 GLU A O 1
ATOM 875 N N . ARG A 1 103 ? 25.170 -7.506 6.648 1.00 68.44 103 ARG A N 1
ATOM 876 C CA . ARG A 1 103 ? 25.481 -6.403 5.729 1.00 68.44 103 ARG A CA 1
ATOM 877 C C . ARG A 1 103 ? 24.751 -6.555 4.394 1.00 68.44 103 ARG A C 1
ATOM 879 O O . ARG A 1 103 ? 25.169 -7.381 3.580 1.00 68.44 103 ARG A O 1
ATOM 886 N N . PRO A 1 104 ? 23.707 -5.747 4.131 1.00 75.94 104 PRO A N 1
ATOM 887 C CA . PRO A 1 104 ? 23.094 -5.700 2.811 1.00 75.94 104 PRO A CA 1
ATOM 888 C C . PRO A 1 104 ? 24.100 -5.188 1.769 1.00 75.94 104 PRO A C 1
ATOM 890 O O . PRO A 1 104 ? 24.971 -4.372 2.073 1.00 75.94 104 PRO A O 1
ATOM 893 N N . LEU A 1 105 ? 23.970 -5.670 0.528 1.00 82.25 105 LEU A N 1
ATOM 894 C CA . LEU A 1 105 ? 24.839 -5.282 -0.590 1.00 82.25 105 LEU A CA 1
ATOM 895 C C . LEU A 1 105 ? 24.759 -3.775 -0.889 1.00 82.25 105 LEU A C 1
ATOM 897 O O . LEU A 1 105 ? 25.778 -3.143 -1.162 1.00 82.25 105 LEU A O 1
ATOM 901 N N . LEU A 1 106 ? 23.545 -3.219 -0.848 1.00 86.50 106 LEU A N 1
ATOM 902 C CA . LEU A 1 106 ? 23.239 -1.811 -1.081 1.00 86.50 106 LEU A CA 1
ATOM 903 C C . LEU A 1 106 ? 22.221 -1.325 -0.049 1.00 86.50 106 LEU A C 1
ATOM 905 O O . LEU A 1 106 ? 21.373 -2.088 0.413 1.00 86.50 106 LEU A O 1
ATOM 909 N N . TYR A 1 107 ? 22.296 -0.038 0.270 1.00 86.00 107 TYR A N 1
ATOM 910 C CA . TYR A 1 107 ? 21.309 0.660 1.085 1.00 86.00 107 TYR A CA 1
ATOM 911 C C . TYR A 1 107 ? 20.479 1.580 0.192 1.00 86.00 107 TYR A C 1
ATOM 913 O O . TYR A 1 107 ? 21.002 2.153 -0.767 1.00 86.00 107 TYR A O 1
ATOM 921 N N . TYR A 1 108 ? 19.199 1.737 0.521 1.00 87.06 108 TYR A N 1
ATOM 922 C CA . TYR A 1 108 ? 18.335 2.701 -0.152 1.00 87.06 108 TYR A CA 1
ATOM 923 C C . TYR A 1 108 ? 18.761 4.143 0.153 1.00 87.06 108 TYR A C 1
ATOM 925 O O . TYR A 1 108 ? 19.322 4.437 1.211 1.00 87.06 108 TYR A O 1
ATOM 933 N N . GLY A 1 109 ? 18.492 5.033 -0.804 1.00 91.25 109 GLY A N 1
ATOM 934 C CA . GLY A 1 109 ? 18.573 6.479 -0.612 1.00 91.25 109 GLY A CA 1
ATOM 935 C C . GLY A 1 109 ? 17.259 7.057 -0.076 1.00 91.25 109 GLY A C 1
ATOM 936 O O . GLY A 1 109 ? 16.445 6.344 0.498 1.00 91.25 109 GLY A O 1
ATOM 937 N N . ASN A 1 110 ? 17.049 8.355 -0.302 1.00 92.50 110 ASN A N 1
ATOM 938 C CA . ASN A 1 110 ? 15.840 9.069 0.132 1.00 92.50 110 ASN A CA 1
ATOM 939 C C . ASN A 1 110 ? 14.697 9.047 -0.897 1.00 92.50 110 ASN A C 1
ATOM 941 O O . ASN A 1 110 ? 13.638 9.600 -0.621 1.00 92.50 110 ASN A O 1
ATOM 945 N N . GLU A 1 111 ? 14.930 8.520 -2.102 1.00 92.06 111 GLU A N 1
ATOM 946 C CA . GLU A 1 111 ? 13.868 8.403 -3.106 1.00 92.06 111 GLU A CA 1
ATOM 947 C C . GLU A 1 111 ? 12.980 7.198 -2.779 1.00 92.06 111 GLU A C 1
ATOM 949 O O . GLU A 1 111 ? 13.466 6.170 -2.303 1.00 92.06 111 GLU A O 1
ATOM 954 N N . GLU A 1 112 ? 11.686 7.345 -3.047 1.00 90.00 112 GLU A N 1
ATOM 955 C CA . GLU A 1 112 ? 10.662 6.326 -2.821 1.00 90.00 112 GLU A CA 1
ATOM 956 C C . GLU A 1 112 ? 10.202 5.720 -4.153 1.00 90.00 112 GLU A C 1
ATOM 958 O O . GLU A 1 112 ? 10.223 6.387 -5.188 1.00 90.00 112 GLU A O 1
ATOM 963 N N . ASP A 1 113 ? 9.759 4.464 -4.108 1.00 92.00 113 ASP A N 1
ATOM 964 C CA . ASP A 1 113 ? 9.128 3.775 -5.236 1.00 92.00 113 ASP A CA 1
ATOM 965 C C . ASP A 1 113 ? 7.745 4.390 -5.541 1.00 92.00 113 ASP A C 1
ATOM 967 O O . ASP A 1 113 ? 6.858 4.398 -4.684 1.00 92.00 113 ASP A O 1
ATOM 971 N N . TYR A 1 114 ? 7.501 4.828 -6.780 1.00 91.81 114 TYR A N 1
ATOM 972 C CA . TYR A 1 114 ? 6.162 5.234 -7.236 1.00 91.81 114 TYR A CA 1
ATOM 973 C C . TYR A 1 114 ? 5.243 4.041 -7.521 1.00 91.81 114 TYR A C 1
ATOM 975 O O . TYR A 1 114 ? 4.011 4.146 -7.491 1.00 91.81 114 TYR A O 1
ATOM 983 N N . TYR A 1 115 ? 5.832 2.890 -7.828 1.00 90.25 115 TYR A N 1
ATOM 984 C CA . TYR A 1 115 ? 5.152 1.608 -7.930 1.00 90.25 115 TYR A CA 1
ATOM 985 C C . TYR A 1 115 ? 6.090 0.500 -7.455 1.00 90.25 115 TYR A C 1
ATOM 987 O O . TYR A 1 115 ? 7.304 0.673 -7.404 1.00 90.25 115 TYR A O 1
ATOM 995 N N . GLN A 1 116 ? 5.510 -0.643 -7.098 1.00 88.25 116 GLN A N 1
ATOM 996 C CA . GLN A 1 116 ? 6.235 -1.751 -6.486 1.00 88.25 116 GLN A CA 1
ATOM 997 C C . GLN A 1 116 ? 7.464 -2.164 -7.313 1.00 88.25 116 GLN A C 1
ATOM 999 O O . GLN A 1 116 ? 7.317 -2.632 -8.441 1.00 88.25 116 GLN A O 1
ATOM 1004 N N . GLY A 1 117 ? 8.660 -2.021 -6.730 1.00 88.75 117 GLY A N 1
ATOM 1005 C CA . GLY A 1 117 ? 9.912 -2.482 -7.329 1.00 88.75 117 GLY A CA 1
ATOM 1006 C C . GLY A 1 117 ? 10.536 -1.533 -8.355 1.00 88.75 117 GLY A C 1
ATOM 1007 O O . GLY A 1 117 ? 11.447 -1.946 -9.070 1.00 88.75 117 GLY A O 1
ATOM 1008 N N . GLU A 1 118 ? 10.096 -0.276 -8.440 1.00 92.31 118 GLU A N 1
ATOM 1009 C CA . GLU A 1 118 ? 10.615 0.697 -9.409 1.00 92.31 118 GLU A CA 1
ATOM 1010 C C . GLU A 1 118 ? 12.132 0.929 -9.285 1.00 92.31 118 GLU A C 1
ATOM 1012 O O . GLU A 1 118 ? 12.858 0.801 -10.276 1.00 92.31 118 GLU A O 1
ATOM 1017 N N . ILE A 1 119 ? 12.637 1.242 -8.086 1.00 92.44 119 ILE A N 1
ATOM 1018 C CA . ILE A 1 119 ? 14.071 1.479 -7.857 1.00 92.44 119 ILE A CA 1
ATOM 1019 C C . ILE A 1 119 ? 14.882 0.221 -8.192 1.00 92.44 119 ILE A C 1
ATOM 1021 O O . ILE A 1 119 ? 15.966 0.315 -8.777 1.00 92.44 119 ILE A O 1
ATOM 1025 N N . LEU A 1 120 ? 14.348 -0.961 -7.871 1.00 91.50 120 LEU A N 1
ATOM 1026 C CA . LEU A 1 120 ? 14.977 -2.235 -8.213 1.00 91.50 120 LEU A CA 1
ATOM 1027 C C . LEU A 1 120 ? 15.100 -2.405 -9.733 1.00 91.50 120 LEU A C 1
ATOM 1029 O O . LEU A 1 120 ? 16.176 -2.767 -10.211 1.00 91.50 120 LEU A O 1
ATOM 1033 N N . GLU A 1 121 ? 14.045 -2.107 -10.495 1.00 92.81 121 GLU A N 1
ATOM 1034 C CA . GLU A 1 121 ? 14.077 -2.162 -11.960 1.00 92.81 121 GLU A CA 1
ATOM 1035 C C . GLU A 1 121 ? 15.116 -1.198 -12.552 1.00 92.81 121 GLU A C 1
ATOM 1037 O O . GLU A 1 121 ? 15.866 -1.597 -13.447 1.00 92.81 121 GLU A O 1
ATOM 1042 N N . PHE A 1 122 ? 15.252 0.021 -12.013 1.00 92.25 122 PHE A N 1
ATOM 1043 C CA . PHE A 1 122 ? 16.294 0.961 -12.446 1.00 92.25 122 PHE A CA 1
ATOM 1044 C C . PHE A 1 122 ? 17.707 0.425 -12.219 1.00 92.25 122 PHE A C 1
ATOM 1046 O O . PHE A 1 122 ? 18.544 0.462 -13.126 1.00 92.25 122 PHE A O 1
ATOM 1053 N N . VAL A 1 123 ? 17.984 -0.090 -11.018 1.00 93.00 123 VAL A N 1
ATOM 1054 C CA . VAL A 1 123 ? 19.299 -0.657 -10.692 1.00 93.00 123 VAL A CA 1
ATOM 1055 C C . VAL A 1 123 ? 19.580 -1.866 -11.582 1.00 93.00 123 VAL A C 1
ATOM 1057 O O . VAL A 1 123 ? 20.654 -1.957 -12.178 1.00 93.00 123 VAL A O 1
ATOM 1060 N N . ARG A 1 124 ? 18.604 -2.763 -11.745 1.00 92.19 124 ARG A N 1
ATOM 1061 C CA . ARG A 1 124 ? 18.717 -3.952 -12.597 1.00 92.19 124 ARG A CA 1
ATOM 1062 C C . ARG A 1 124 ? 18.983 -3.576 -14.055 1.00 92.19 124 ARG A C 1
ATOM 1064 O O . ARG A 1 124 ? 19.885 -4.145 -14.664 1.00 92.19 124 ARG A O 1
ATOM 1071 N N . SER A 1 125 ? 18.261 -2.591 -14.589 1.00 91.38 125 SER A N 1
ATOM 1072 C CA . SER A 1 125 ? 18.444 -2.065 -15.947 1.00 91.38 125 SER A CA 1
ATOM 1073 C C . SER A 1 125 ? 19.859 -1.512 -16.152 1.00 91.38 125 SER A C 1
ATOM 1075 O O . SER A 1 125 ? 20.528 -1.866 -17.124 1.00 91.38 125 SER A O 1
ATOM 1077 N N . ALA A 1 126 ? 20.380 -0.737 -15.193 1.00 92.69 126 ALA A N 1
ATOM 1078 C CA . ALA A 1 126 ? 21.743 -0.208 -15.249 1.00 92.69 126 ALA A CA 1
ATOM 1079 C C . ALA A 1 126 ? 22.818 -1.313 -15.201 1.00 92.69 126 ALA A C 1
ATOM 1081 O O . ALA A 1 126 ? 23.814 -1.254 -15.931 1.00 92.69 126 ALA A O 1
ATOM 1082 N N . LEU A 1 127 ? 22.624 -2.340 -14.364 1.00 93.44 127 LEU A N 1
ATOM 1083 C CA . LEU A 1 127 ? 23.528 -3.492 -14.282 1.00 93.44 127 LEU A CA 1
ATOM 1084 C C . LEU A 1 127 ? 23.482 -4.337 -15.563 1.00 93.44 127 LEU A C 1
ATOM 1086 O O . LEU A 1 127 ? 24.536 -4.726 -16.068 1.00 93.44 127 LEU A O 1
ATOM 1090 N N . ALA A 1 128 ? 22.290 -4.573 -16.115 1.00 91.94 128 ALA A N 1
ATOM 1091 C CA . ALA A 1 128 ? 22.097 -5.297 -17.368 1.00 91.94 128 ALA A CA 1
ATOM 1092 C C . ALA A 1 128 ? 22.725 -4.551 -18.552 1.00 91.94 128 ALA A C 1
ATOM 1094 O O . ALA A 1 128 ? 23.472 -5.144 -19.326 1.00 91.94 128 ALA A O 1
ATOM 1095 N N . GLU A 1 129 ? 22.530 -3.233 -18.647 1.00 92.75 129 GLU A N 1
ATOM 1096 C CA . GLU A 1 129 ? 23.170 -2.415 -19.678 1.00 92.75 129 GLU A CA 1
ATOM 1097 C C . GLU A 1 129 ? 24.701 -2.464 -19.561 1.00 92.75 129 GLU A C 1
ATOM 1099 O O . GLU A 1 129 ? 25.416 -2.540 -20.566 1.00 92.75 129 GLU A O 1
ATOM 1104 N N . LYS A 1 130 ? 25.233 -2.445 -18.332 1.00 92.56 130 LYS A N 1
ATOM 1105 C CA . LYS A 1 130 ? 26.673 -2.593 -18.115 1.00 92.56 130 LYS A CA 1
ATOM 1106 C C . LYS A 1 130 ? 27.167 -3.966 -18.561 1.00 92.56 130 LYS A C 1
ATOM 1108 O O . LYS A 1 130 ? 28.217 -4.013 -19.201 1.00 92.56 130 LYS A O 1
ATOM 1113 N N . LEU A 1 131 ? 26.435 -5.034 -18.241 1.00 91.81 131 LEU A N 1
ATOM 1114 C CA . LEU A 1 131 ? 26.745 -6.407 -18.638 1.00 91.81 131 LEU A CA 1
ATOM 1115 C C . LEU A 1 131 ? 26.741 -6.564 -20.166 1.00 91.81 131 LEU A C 1
ATOM 1117 O O . LEU A 1 131 ? 27.697 -7.098 -20.723 1.00 91.81 131 LEU A O 1
ATOM 1121 N N . ASP A 1 132 ? 25.736 -6.017 -20.854 1.00 91.19 132 ASP A N 1
ATOM 1122 C CA . ASP A 1 132 ? 25.610 -6.076 -22.317 1.00 91.19 132 ASP A CA 1
ATOM 1123 C C . ASP A 1 132 ? 26.744 -5.357 -23.058 1.00 91.19 132 ASP A C 1
ATOM 1125 O O . ASP A 1 132 ? 27.122 -5.751 -24.165 1.00 91.19 132 ASP A O 1
ATOM 1129 N N . ARG A 1 133 ? 27.304 -4.305 -22.449 1.00 92.12 133 ARG A N 1
ATOM 1130 C CA . ARG A 1 133 ? 28.442 -3.547 -22.990 1.00 92.12 133 ARG A CA 1
ATOM 1131 C C . ARG A 1 133 ? 29.792 -4.245 -22.787 1.00 92.12 133 ARG A C 1
ATOM 1133 O O . ARG A 1 133 ? 30.784 -3.772 -23.344 1.00 92.12 133 ARG A O 1
ATOM 1140 N N . LEU A 1 134 ? 29.875 -5.300 -21.972 1.00 89.31 134 LEU A N 1
ATOM 1141 C CA . LEU A 1 134 ? 31.135 -6.013 -21.749 1.00 89.31 134 LEU A CA 1
ATOM 1142 C C . LEU A 1 134 ? 31.531 -6.859 -22.976 1.00 89.31 134 LEU A C 1
ATOM 1144 O O . LEU A 1 134 ? 30.663 -7.343 -23.708 1.00 89.31 134 LEU A O 1
ATOM 1148 N N . PRO A 1 135 ? 32.842 -7.066 -23.211 1.00 86.06 135 PRO A N 1
ATOM 1149 C CA . PRO A 1 135 ? 33.317 -7.972 -24.250 1.00 86.06 135 PRO A CA 1
ATOM 1150 C C . PRO A 1 135 ? 32.774 -9.390 -24.046 1.00 86.06 135 PRO A C 1
ATOM 1152 O O . PRO A 1 135 ? 32.861 -9.951 -22.955 1.00 86.06 135 PRO A O 1
ATOM 1155 N N . LYS A 1 136 ? 32.236 -9.989 -25.113 1.00 80.94 136 LYS A N 1
ATOM 1156 C CA . LYS A 1 136 ? 31.751 -11.378 -25.113 1.00 80.94 136 LYS A CA 1
ATOM 1157 C C . LYS A 1 136 ? 32.897 -12.324 -25.471 1.00 80.94 136 LYS A C 1
ATOM 1159 O O . LYS A 1 136 ? 32.920 -12.908 -26.554 1.00 80.94 136 LYS A O 1
ATOM 1164 N N . GLU A 1 137 ? 33.877 -12.417 -24.580 1.00 79.75 137 GLU A N 1
ATOM 1165 C CA . GLU A 1 137 ? 35.014 -13.331 -24.712 1.00 79.75 137 GLU A CA 1
ATOM 1166 C C . GLU A 1 137 ? 34.601 -14.736 -24.245 1.00 79.75 137 GLU A C 1
ATOM 1168 O O . GLU A 1 137 ? 34.159 -14.914 -23.114 1.00 79.75 137 GLU A O 1
ATOM 1173 N N . LYS A 1 138 ? 34.699 -15.742 -25.126 1.00 69.19 138 LYS A N 1
ATOM 1174 C CA . LYS A 1 138 ? 34.333 -17.135 -24.796 1.00 69.19 138 LYS A CA 1
ATOM 1175 C C . LYS A 1 138 ? 35.439 -17.890 -24.061 1.00 69.19 138 LYS A C 1
ATOM 1177 O O . LYS A 1 138 ? 35.138 -18.757 -23.250 1.00 69.19 138 LYS A O 1
ATOM 1182 N N . ASP A 1 139 ? 36.692 -17.552 -24.348 1.00 74.44 139 ASP A N 1
ATOM 1183 C CA . ASP A 1 139 ? 37.859 -18.302 -23.871 1.00 74.44 139 ASP A CA 1
ATOM 1184 C C . ASP A 1 139 ? 38.459 -17.718 -22.579 1.00 74.44 139 ASP A C 1
ATOM 1186 O O . ASP A 1 139 ? 39.327 -18.334 -21.966 1.00 74.44 139 ASP A O 1
ATOM 1190 N N . ASN A 1 140 ? 37.992 -16.540 -22.146 1.00 80.50 140 ASN A N 1
ATOM 1191 C CA . ASN A 1 140 ? 38.476 -15.844 -20.957 1.00 80.50 140 ASN A CA 1
ATOM 1192 C C . ASN A 1 140 ? 37.310 -15.130 -20.238 1.00 80.50 140 ASN A C 1
ATOM 1194 O O . ASN A 1 140 ? 36.962 -14.005 -20.605 1.00 80.50 140 ASN A O 1
ATOM 1198 N N . PRO A 1 141 ? 36.654 -15.776 -19.257 1.00 80.75 141 PRO A N 1
ATOM 1199 C CA . PRO A 1 141 ? 35.491 -15.202 -18.591 1.00 80.75 141 PRO A CA 1
ATOM 1200 C C . PRO A 1 141 ? 35.880 -13.982 -17.749 1.00 80.75 141 PRO A C 1
ATOM 1202 O O . PRO A 1 141 ? 36.877 -13.980 -17.022 1.00 80.75 141 PRO A O 1
ATOM 1205 N N . LEU A 1 142 ? 35.066 -12.928 -17.823 1.00 87.62 142 LEU A N 1
ATOM 1206 C CA . LEU A 1 142 ? 35.260 -11.730 -17.017 1.00 87.62 142 LEU A CA 1
ATOM 1207 C C . LEU A 1 142 ? 34.576 -11.902 -15.663 1.00 87.62 142 LEU A C 1
ATOM 1209 O O . LEU A 1 142 ? 33.351 -11.970 -15.592 1.00 87.62 142 LEU A O 1
ATOM 1213 N N . ARG A 1 143 ? 35.344 -11.812 -14.570 1.00 90.38 143 ARG A N 1
ATOM 1214 C CA . ARG A 1 143 ? 34.784 -11.851 -13.208 1.00 90.38 143 ARG A CA 1
ATOM 1215 C C . ARG A 1 143 ? 33.683 -10.807 -12.988 1.00 90.38 143 ARG A C 1
AT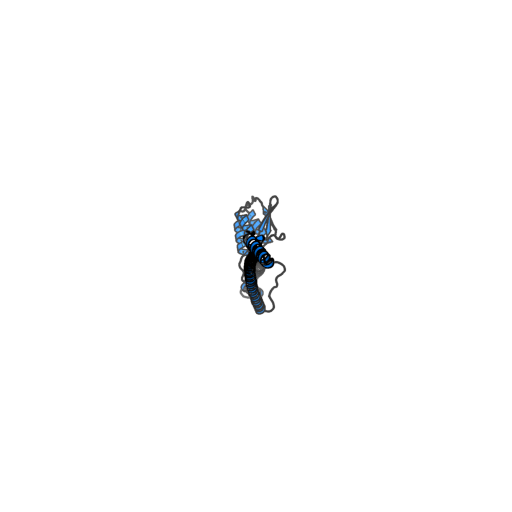OM 1217 O O . ARG A 1 143 ? 32.740 -11.058 -12.247 1.00 90.38 143 ARG A O 1
ATOM 1224 N N . SER A 1 144 ? 33.796 -9.637 -13.616 1.00 88.25 144 SER A N 1
ATOM 1225 C CA . SER A 1 144 ? 32.761 -8.601 -13.562 1.00 88.25 144 SER A CA 1
ATOM 1226 C C . SER A 1 144 ? 31.457 -9.034 -14.231 1.00 88.25 144 SER A C 1
ATOM 1228 O O . SER A 1 144 ? 30.397 -8.677 -13.731 1.00 88.25 144 SER A O 1
ATOM 1230 N N . ALA A 1 145 ? 31.515 -9.803 -15.321 1.00 91.50 145 ALA A N 1
ATOM 1231 C CA . ALA A 1 145 ? 30.327 -10.349 -15.962 1.00 91.50 145 ALA A CA 1
ATOM 1232 C C . ALA A 1 145 ? 29.655 -11.391 -15.059 1.00 91.50 145 ALA A C 1
ATOM 1234 O O . ALA A 1 145 ? 28.452 -11.298 -14.840 1.00 91.50 145 ALA A O 1
ATOM 1235 N N . ASP A 1 146 ? 30.437 -12.294 -14.456 1.00 91.31 146 ASP A N 1
ATOM 1236 C CA . ASP A 1 146 ? 29.915 -13.322 -13.544 1.00 91.31 146 ASP A CA 1
ATOM 1237 C C . ASP A 1 146 ? 29.219 -12.699 -12.327 1.00 91.31 146 ASP A C 1
ATOM 1239 O O . ASP A 1 146 ? 28.094 -13.056 -12.003 1.00 91.31 146 ASP A O 1
ATOM 1243 N N . VAL A 1 147 ? 29.850 -11.709 -11.679 1.00 91.38 147 VAL A N 1
ATOM 1244 C CA . VAL A 1 147 ? 29.265 -11.027 -10.510 1.00 91.38 147 VAL A CA 1
ATOM 1245 C C . VAL A 1 147 ? 27.974 -10.294 -10.875 1.00 91.38 147 VAL A C 1
ATOM 1247 O O . VAL A 1 147 ? 27.003 -10.356 -10.125 1.00 91.38 147 VAL A O 1
ATOM 1250 N N . LEU A 1 148 ? 27.946 -9.591 -12.012 1.00 92.38 148 LEU A N 1
ATOM 1251 C CA . LEU A 1 148 ? 26.736 -8.901 -12.464 1.00 92.38 148 LEU A CA 1
ATOM 1252 C C . LEU A 1 148 ? 25.622 -9.900 -12.789 1.00 92.38 148 LEU A C 1
ATOM 1254 O O . LEU A 1 148 ? 24.478 -9.668 -12.411 1.00 92.38 148 LEU A O 1
ATOM 1258 N N . GLN A 1 149 ? 25.949 -11.018 -13.436 1.00 91.88 149 GLN A N 1
ATOM 1259 C CA . GLN A 1 149 ? 24.989 -12.066 -13.765 1.00 91.88 149 GLN A CA 1
ATOM 1260 C C . GLN A 1 149 ? 24.429 -12.753 -12.508 1.00 91.88 149 GLN A C 1
ATOM 1262 O O . GLN A 1 149 ? 23.217 -12.967 -12.425 1.00 91.88 149 GLN A O 1
ATOM 1267 N N . ASP A 1 150 ? 25.279 -13.037 -11.518 1.00 92.12 150 ASP A N 1
ATOM 1268 C CA . ASP A 1 150 ? 24.878 -13.575 -10.213 1.00 92.12 150 ASP A CA 1
ATOM 1269 C C . ASP A 1 150 ? 23.910 -12.620 -9.503 1.00 92.12 150 ASP A C 1
ATOM 1271 O O . ASP A 1 150 ? 22.825 -13.030 -9.096 1.00 92.12 150 ASP A O 1
ATOM 1275 N N . ILE A 1 151 ? 24.244 -11.327 -9.416 1.00 91.69 151 ILE A N 1
ATOM 1276 C CA . ILE A 1 151 ? 23.369 -10.326 -8.785 1.00 91.69 151 ILE A CA 1
ATOM 1277 C C . ILE A 1 151 ? 22.033 -10.220 -9.531 1.00 91.69 151 ILE A C 1
ATOM 1279 O O . ILE A 1 151 ? 20.982 -10.191 -8.892 1.00 91.69 151 ILE A O 1
ATOM 1283 N N . LEU A 1 152 ? 22.049 -10.185 -10.866 1.00 91.25 152 LEU A N 1
ATOM 1284 C CA . LEU A 1 152 ? 20.833 -10.105 -11.681 1.00 91.25 152 LEU A CA 1
ATOM 1285 C C . LEU A 1 152 ? 19.942 -11.346 -11.529 1.00 91.25 152 LEU A C 1
ATOM 1287 O O . LEU A 1 152 ? 18.722 -11.209 -11.557 1.00 91.25 152 LEU A O 1
ATOM 1291 N N . SER A 1 153 ? 20.532 -12.536 -11.373 1.00 90.38 153 SER A N 1
ATOM 1292 C CA . SER A 1 153 ? 19.787 -13.788 -11.175 1.00 90.38 153 SER A CA 1
ATOM 1293 C C . SER A 1 153 ? 19.212 -13.935 -9.766 1.00 90.38 153 SER A C 1
ATOM 1295 O O . SER A 1 153 ? 18.129 -14.486 -9.608 1.00 90.38 153 SER A O 1
ATOM 1297 N N . ALA A 1 154 ? 19.889 -13.403 -8.747 1.00 88.31 154 ALA A N 1
ATOM 1298 C CA . ALA A 1 154 ? 19.403 -13.429 -7.369 1.00 88.31 154 ALA A CA 1
ATOM 1299 C C . ALA A 1 154 ? 18.269 -12.420 -7.101 1.00 88.31 154 ALA A C 1
ATOM 1301 O O . ALA A 1 154 ? 17.558 -12.551 -6.106 1.00 88.31 154 ALA A O 1
ATOM 1302 N N . ASN A 1 155 ? 18.112 -11.406 -7.958 1.00 87.19 155 ASN A N 1
ATOM 1303 C CA . ASN A 1 155 ? 17.145 -10.319 -7.795 1.00 87.19 155 ASN A CA 1
ATOM 1304 C C . ASN A 1 155 ? 16.136 -10.308 -8.952 1.00 87.19 155 ASN A C 1
ATOM 1306 O O . ASN A 1 155 ? 16.179 -9.445 -9.833 1.00 87.19 155 ASN A O 1
ATOM 1310 N N . GLU A 1 156 ? 15.231 -11.285 -8.951 1.00 80.69 156 GLU A N 1
ATOM 1311 C CA . GLU A 1 156 ? 14.107 -11.313 -9.886 1.00 80.69 156 GLU A CA 1
ATOM 1312 C C . GLU A 1 156 ? 13.149 -10.146 -9.609 1.00 80.69 156 GLU A C 1
ATOM 1314 O O . GLU A 1 156 ? 12.832 -9.835 -8.460 1.00 80.69 156 GLU A O 1
ATOM 1319 N N . CYS A 1 157 ? 12.687 -9.490 -10.672 1.00 79.88 157 CYS A N 1
ATOM 1320 C CA . CYS A 1 157 ? 11.701 -8.421 -10.591 1.00 79.88 157 CYS A CA 1
ATOM 1321 C C . CYS A 1 157 ? 10.611 -8.639 -11.638 1.00 79.88 157 CYS A C 1
ATOM 1323 O O . CYS A 1 157 ? 10.851 -9.221 -12.701 1.00 79.88 157 CYS A O 1
ATOM 1325 N N . GLU A 1 158 ? 9.416 -8.139 -11.350 1.00 75.62 158 GLU A N 1
ATOM 1326 C CA . GLU A 1 158 ? 8.367 -8.026 -12.355 1.00 75.62 158 GLU A CA 1
ATOM 1327 C C . GLU A 1 158 ? 8.803 -6.961 -13.372 1.00 75.62 158 GLU A C 1
ATOM 1329 O O . GLU A 1 158 ? 9.279 -5.896 -12.994 1.00 75.62 158 GLU A O 1
ATOM 1334 N N . GLU A 1 159 ? 8.720 -7.251 -14.672 1.00 82.00 159 GLU A N 1
ATOM 1335 C CA . GLU A 1 159 ? 9.170 -6.336 -15.737 1.00 82.00 159 GLU A CA 1
ATOM 1336 C C . GLU A 1 159 ? 8.149 -5.206 -15.988 1.00 82.00 159 GLU A C 1
ATOM 1338 O O . GLU A 1 159 ? 7.695 -4.981 -17.118 1.00 82.00 159 GLU A O 1
ATOM 1343 N N . MET A 1 160 ? 7.736 -4.507 -14.927 1.00 86.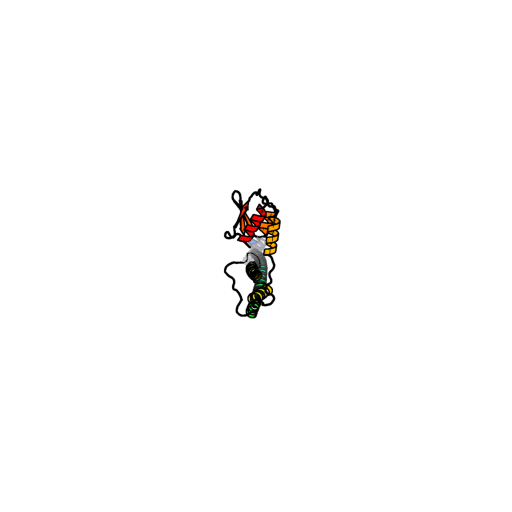88 160 MET A N 1
ATOM 1344 C CA . MET A 1 160 ? 6.659 -3.519 -14.973 1.00 86.88 160 MET A CA 1
ATOM 1345 C C . MET A 1 160 ? 7.055 -2.290 -15.792 1.00 86.88 160 MET A C 1
ATOM 1347 O O . MET A 1 160 ? 6.217 -1.768 -16.534 1.00 86.88 160 MET A O 1
ATOM 1351 N N . GLN A 1 161 ? 8.322 -1.857 -15.767 1.00 88.25 161 GLN A N 1
ATOM 1352 C CA . GLN A 1 161 ? 8.808 -0.792 -16.655 1.00 88.25 161 GLN A CA 1
ATOM 1353 C C . GLN A 1 161 ? 8.661 -1.173 -18.121 1.00 88.25 161 GLN A C 1
ATOM 1355 O O . GLN A 1 161 ? 8.188 -0.366 -18.925 1.00 88.25 161 GLN A O 1
ATOM 1360 N N . ALA A 1 162 ? 9.046 -2.396 -18.488 1.00 89.19 162 ALA A N 1
ATOM 1361 C CA . ALA A 1 162 ? 8.978 -2.856 -19.870 1.00 89.19 162 ALA A CA 1
ATOM 1362 C C . ALA A 1 162 ? 7.523 -2.919 -20.360 1.00 89.19 162 ALA A C 1
ATOM 1364 O O . ALA A 1 162 ? 7.220 -2.458 -21.467 1.00 89.19 162 ALA A O 1
ATOM 1365 N N . GLN A 1 163 ? 6.612 -3.415 -19.517 1.00 91.12 163 GLN A N 1
ATOM 1366 C CA . GLN A 1 163 ? 5.177 -3.452 -19.803 1.00 91.12 163 GLN A CA 1
ATOM 1367 C C . GLN A 1 163 ? 4.599 -2.042 -19.973 1.00 91.12 163 GLN A C 1
ATOM 1369 O O . GLN A 1 163 ? 4.006 -1.749 -21.016 1.00 91.12 163 GLN A O 1
ATOM 1374 N N . ARG A 1 164 ? 4.858 -1.134 -19.021 1.00 91.44 164 ARG A N 1
ATOM 1375 C CA . ARG A 1 164 ? 4.405 0.268 -19.077 1.00 91.44 164 ARG A CA 1
ATOM 1376 C C . ARG A 1 164 ? 4.950 0.994 -20.307 1.00 91.44 164 ARG A C 1
ATOM 1378 O O . ARG A 1 164 ? 4.202 1.684 -20.999 1.00 91.44 164 ARG A O 1
ATOM 1385 N N . GLN A 1 165 ? 6.224 0.795 -20.652 1.00 91.81 165 GLN A N 1
ATOM 1386 C CA . GLN A 1 165 ? 6.815 1.349 -21.875 1.00 91.81 165 GLN A CA 1
ATOM 1387 C C . GLN A 1 165 ? 6.141 0.794 -23.139 1.00 91.81 165 GLN A C 1
ATOM 1389 O O . GLN A 1 165 ? 5.879 1.547 -24.080 1.00 91.81 165 GLN A O 1
ATOM 1394 N N . ALA A 1 166 ? 5.841 -0.506 -23.187 1.00 92.56 166 ALA A N 1
ATOM 1395 C CA . ALA A 1 166 ? 5.180 -1.129 -24.331 1.00 92.56 166 ALA A CA 1
ATOM 1396 C C . ALA A 1 166 ? 3.723 -0.662 -24.496 1.00 92.56 166 ALA A C 1
ATOM 1398 O O . ALA A 1 166 ? 3.259 -0.465 -25.623 1.00 92.56 166 ALA A O 1
ATOM 1399 N N . GLU A 1 167 ? 2.997 -0.481 -23.395 1.00 92.56 167 GLU A N 1
ATOM 1400 C CA . GLU A 1 167 ? 1.648 0.090 -23.378 1.00 92.56 167 GLU A CA 1
ATOM 1401 C C . GLU A 1 167 ? 1.650 1.551 -23.817 1.00 92.56 167 GLU A C 1
ATOM 1403 O O . GLU A 1 167 ? 0.917 1.911 -24.741 1.00 92.56 167 GLU A O 1
ATOM 1408 N N . LEU A 1 168 ? 2.544 2.364 -23.252 1.00 92.50 168 LEU A N 1
ATOM 1409 C CA . LEU A 1 168 ? 2.694 3.768 -23.617 1.00 92.50 168 LEU A CA 1
ATOM 1410 C C . LEU A 1 168 ? 3.043 3.929 -25.101 1.00 92.50 168 LEU A C 1
ATOM 1412 O O . LEU A 1 168 ? 2.427 4.729 -25.804 1.00 92.50 168 LEU A O 1
ATOM 1416 N N . LYS A 1 169 ? 3.990 3.132 -25.609 1.00 93.06 169 LYS A N 1
ATOM 1417 C CA . LYS A 1 169 ? 4.376 3.150 -27.025 1.00 93.06 169 LYS A CA 1
ATOM 1418 C C . LYS A 1 169 ? 3.215 2.765 -27.938 1.00 93.06 169 LYS A C 1
ATOM 1420 O O . LYS A 1 169 ? 3.066 3.353 -29.006 1.00 93.06 169 LYS A O 1
ATOM 1425 N N . ARG A 1 170 ? 2.392 1.787 -27.543 1.00 92.19 170 ARG A N 1
ATOM 1426 C CA . ARG A 1 170 ? 1.192 1.396 -28.301 1.00 92.19 170 ARG A CA 1
ATOM 1427 C C . ARG A 1 170 ? 0.144 2.503 -28.301 1.00 92.19 170 ARG A C 1
ATOM 1429 O O . ARG A 1 170 ? -0.356 2.828 -29.373 1.00 92.19 170 ARG A O 1
ATOM 1436 N N . ALA A 1 171 ? -0.145 3.095 -27.144 1.00 90.88 171 ALA A N 1
ATOM 1437 C CA . ALA A 1 171 ? -1.140 4.156 -27.010 1.00 90.88 171 ALA A CA 1
ATOM 1438 C C . ALA A 1 171 ? -0.743 5.429 -27.775 1.00 90.88 171 ALA A C 1
ATOM 1440 O O . ALA A 1 171 ? -1.578 6.050 -28.426 1.00 90.88 171 ALA A O 1
ATOM 1441 N N . LEU A 1 172 ? 0.540 5.798 -27.751 1.00 88.81 172 LEU A N 1
ATOM 1442 C CA . LEU A 1 172 ? 1.039 6.989 -28.440 1.00 88.81 172 LEU A CA 1
ATOM 1443 C C . LEU A 1 172 ? 1.295 6.774 -29.940 1.00 88.81 172 LEU A C 1
ATOM 1445 O O . LEU A 1 172 ? 1.533 7.742 -30.663 1.00 88.81 172 LEU A O 1
ATOM 1449 N N . LYS A 1 173 ? 1.235 5.540 -30.454 1.00 87.62 173 LYS A N 1
ATOM 1450 C CA . LYS A 1 173 ? 1.516 5.265 -31.868 1.00 87.62 173 LYS A CA 1
ATOM 1451 C C . LYS A 1 173 ? 0.488 5.948 -32.773 1.00 87.62 173 LYS A C 1
ATOM 1453 O O . LYS A 1 173 ? -0.700 5.648 -32.723 1.00 87.62 173 LYS A O 1
ATOM 1458 N N . GLY A 1 174 ? 0.953 6.845 -33.643 1.00 80.56 174 GLY A N 1
ATOM 1459 C CA . GLY A 1 174 ? 0.077 7.603 -34.545 1.00 80.56 174 GLY A CA 1
ATOM 1460 C C . GLY A 1 174 ? -0.766 8.678 -33.848 1.00 80.56 174 GLY A C 1
ATOM 1461 O O . GLY A 1 174 ? -1.729 9.173 -34.436 1.00 80.56 174 GLY A O 1
ATOM 1462 N N . TYR A 1 175 ? -0.409 9.047 -32.613 1.00 82.44 175 TYR A N 1
ATOM 1463 C CA . TYR A 1 175 ? -1.039 10.128 -31.862 1.00 82.44 175 TYR A CA 1
ATOM 1464 C C . TYR A 1 175 ? -1.096 11.433 -32.675 1.00 82.44 175 TYR A C 1
ATOM 1466 O O . TYR A 1 175 ? -0.090 11.900 -33.212 1.00 82.44 175 TYR A O 1
ATOM 1474 N N . ARG A 1 176 ? -2.288 12.043 -32.712 1.00 79.50 176 ARG A N 1
ATOM 1475 C CA . ARG A 1 176 ? -2.525 13.394 -33.254 1.00 79.50 176 ARG A CA 1
ATOM 1476 C C . ARG A 1 176 ? -3.184 14.319 -32.246 1.00 79.50 176 ARG A C 1
ATOM 1478 O O . ARG A 1 176 ? -2.876 15.503 -32.228 1.00 79.50 176 ARG A O 1
ATOM 1485 N N . THR A 1 177 ? -4.094 13.797 -31.432 1.00 85.19 177 THR A N 1
ATOM 1486 C CA . THR A 1 177 ? -4.827 14.529 -30.394 1.00 85.19 177 THR A CA 1
ATOM 1487 C C . THR A 1 177 ? -4.993 13.643 -29.166 1.00 85.19 177 THR A C 1
ATOM 1489 O O . THR A 1 177 ? -4.844 12.422 -29.240 1.00 85.19 177 THR A O 1
ATOM 1492 N N . LEU A 1 178 ? -5.277 14.254 -28.013 1.00 86.50 178 LEU A N 1
ATOM 1493 C CA . LEU A 1 178 ? -5.501 13.519 -26.770 1.00 86.50 178 LEU A CA 1
ATOM 1494 C C . LEU A 1 178 ? -6.870 12.823 -26.801 1.00 86.50 178 LEU A C 1
ATOM 1496 O O . LEU A 1 178 ? -7.886 13.422 -26.444 1.00 86.50 178 LEU A O 1
ATOM 1500 N N . THR A 1 179 ? -6.892 11.561 -27.227 1.00 88.50 179 THR A N 1
ATOM 1501 C CA . THR A 1 179 ? -8.092 10.718 -27.177 1.00 88.50 179 THR A CA 1
ATOM 1502 C C . THR A 1 179 ? -8.375 10.242 -25.745 1.00 88.50 179 THR A C 1
ATOM 1504 O O . THR A 1 179 ? -7.466 10.239 -24.905 1.00 88.50 179 THR A O 1
ATOM 1507 N N . PRO A 1 180 ? -9.621 9.834 -25.434 1.00 89.94 180 PRO A N 1
ATOM 1508 C CA . PRO A 1 180 ? -9.958 9.254 -24.133 1.00 89.94 180 PRO A CA 1
ATOM 1509 C C . PRO A 1 180 ? -9.083 8.050 -23.762 1.00 89.94 180 PRO A C 1
ATOM 1511 O O . PRO A 1 180 ? -8.660 7.951 -22.614 1.00 89.94 180 PRO A O 1
ATOM 1514 N N . ASP A 1 181 ? -8.745 7.198 -24.734 1.00 89.88 181 ASP A N 1
ATOM 1515 C CA . ASP A 1 181 ? -7.905 6.016 -24.512 1.00 89.88 181 ASP A CA 1
ATOM 1516 C C . ASP A 1 181 ? -6.476 6.404 -24.119 1.00 89.88 181 ASP A C 1
ATOM 1518 O O . ASP A 1 181 ? -5.965 5.934 -23.107 1.00 89.88 181 ASP A O 1
ATOM 1522 N N . ILE A 1 182 ? -5.857 7.343 -24.848 1.00 91.00 182 ILE A N 1
ATOM 1523 C CA . ILE A 1 182 ? -4.506 7.839 -24.536 1.00 91.00 182 ILE A CA 1
ATOM 1524 C C . ILE A 1 182 ? -4.486 8.515 -23.168 1.00 91.00 182 ILE A C 1
ATOM 1526 O O . ILE A 1 182 ? -3.561 8.314 -22.383 1.00 91.00 182 ILE A O 1
ATOM 1530 N N . ARG A 1 183 ? -5.524 9.301 -22.859 1.00 92.88 183 ARG A N 1
ATOM 1531 C CA . ARG A 1 183 ? -5.682 9.922 -21.542 1.00 92.88 183 ARG A CA 1
ATOM 1532 C C . ARG A 1 183 ? -5.735 8.867 -20.441 1.00 92.88 183 ARG A C 1
ATOM 1534 O O . ARG A 1 183 ? -5.058 9.041 -19.435 1.00 92.88 183 ARG A O 1
ATOM 1541 N N . ARG A 1 184 ? -6.526 7.810 -20.626 1.00 93.69 184 ARG A N 1
ATOM 1542 C CA . ARG A 1 184 ? -6.648 6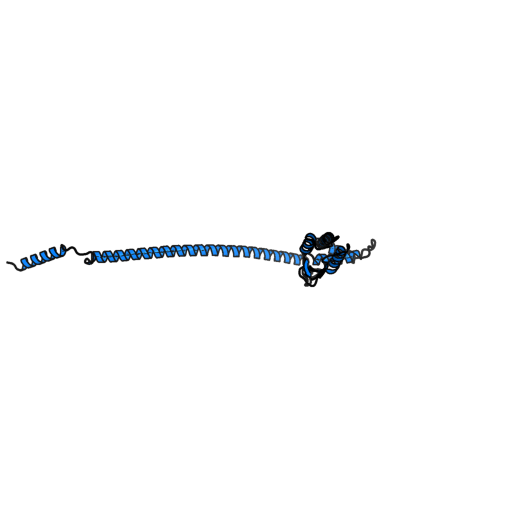.724 -19.654 1.00 93.69 184 ARG A CA 1
ATOM 1543 C C . ARG A 1 184 ? -5.314 6.016 -19.449 1.00 93.69 184 ARG A C 1
ATOM 1545 O O . ARG A 1 184 ? -4.873 5.933 -18.315 1.00 93.69 184 ARG A O 1
ATOM 1552 N N . THR A 1 185 ? -4.628 5.618 -20.522 1.00 93.69 185 THR A N 1
ATOM 1553 C CA . THR A 1 185 ? -3.313 4.964 -20.420 1.00 93.69 185 THR A CA 1
ATOM 1554 C C . THR A 1 185 ? -2.284 5.838 -19.701 1.00 93.69 185 THR A C 1
ATOM 1556 O O . THR A 1 185 ? -1.540 5.343 -18.865 1.00 93.69 185 THR A O 1
ATOM 1559 N N . LEU A 1 186 ? -2.245 7.144 -19.985 1.00 93.19 186 LEU A N 1
ATOM 1560 C CA . LEU A 1 186 ? -1.345 8.065 -19.285 1.00 93.19 186 LEU A CA 1
ATOM 1561 C C . LEU A 1 186 ? -1.658 8.133 -17.782 1.00 93.19 186 LEU A C 1
ATOM 1563 O O . LEU A 1 186 ? -0.734 8.086 -16.977 1.00 93.19 186 LEU A O 1
ATOM 1567 N N . ILE A 1 187 ? -2.938 8.209 -17.409 1.00 94.00 187 ILE A N 1
ATOM 1568 C CA . ILE A 1 187 ? -3.365 8.227 -16.002 1.00 94.00 187 ILE A CA 1
ATOM 1569 C C . ILE A 1 187 ? -3.036 6.899 -15.309 1.00 94.00 187 ILE A C 1
ATOM 1571 O O . ILE A 1 187 ? -2.477 6.927 -14.218 1.00 94.00 187 ILE A O 1
ATOM 1575 N N . ASP A 1 188 ? -3.311 5.762 -15.953 1.00 93.25 188 ASP A N 1
ATOM 1576 C CA . ASP A 1 188 ? -3.049 4.420 -15.411 1.00 93.25 188 ASP A CA 1
ATOM 1577 C C . ASP A 1 188 ? -1.542 4.191 -15.160 1.00 93.25 188 ASP A C 1
ATOM 1579 O O . ASP A 1 188 ? -1.160 3.540 -14.191 1.00 93.25 188 ASP A O 1
ATOM 1583 N N . ILE A 1 189 ? -0.670 4.785 -15.987 1.00 92.25 189 ILE A N 1
ATOM 1584 C CA . ILE A 1 189 ? 0.795 4.753 -15.811 1.00 92.25 189 ILE A CA 1
ATOM 1585 C C . ILE A 1 189 ? 1.275 5.708 -14.696 1.00 92.25 189 ILE A C 1
ATOM 1587 O O . ILE A 1 189 ? 2.407 5.581 -14.229 1.00 92.25 189 ILE A O 1
ATOM 1591 N N . GLY A 1 190 ? 0.431 6.636 -14.238 1.00 92.81 190 GLY A N 1
ATOM 1592 C CA . GLY A 1 190 ? 0.738 7.569 -13.148 1.00 92.81 190 GLY A CA 1
ATOM 1593 C C . GLY A 1 190 ? 0.970 9.016 -13.587 1.00 92.81 190 GLY A C 1
ATOM 1594 O O . GLY A 1 190 ? 1.485 9.820 -12.812 1.00 92.81 190 GLY A O 1
ATOM 1595 N N . PHE A 1 191 ? 0.601 9.392 -14.815 1.00 95.31 191 PHE A N 1
ATOM 1596 C CA . PHE A 1 191 ? 0.664 10.787 -15.247 1.00 95.31 191 PHE A CA 1
ATOM 1597 C C . PHE A 1 191 ? -0.594 11.564 -14.889 1.00 95.31 191 PHE A C 1
ATOM 1599 O O . PHE A 1 191 ? -1.715 11.218 -15.266 1.00 95.31 191 PHE A O 1
ATOM 1606 N N . LYS A 1 192 ? -0.386 12.739 -14.308 1.00 94.44 192 LYS A N 1
ATOM 1607 C CA . LYS A 1 192 ? -1.400 13.780 -14.232 1.00 94.44 192 LYS A CA 1
ATOM 1608 C C . LYS A 1 192 ? -1.304 14.695 -15.439 1.00 94.44 192 LYS A C 1
ATOM 1610 O O . LYS A 1 192 ? -0.247 15.249 -15.740 1.00 94.44 192 LYS A O 1
ATOM 1615 N N . ILE A 1 193 ? -2.436 14.888 -16.108 1.00 93.12 193 ILE A N 1
ATOM 1616 C CA . ILE A 1 193 ? -2.536 15.748 -17.285 1.00 93.12 193 ILE A CA 1
ATOM 1617 C C . ILE A 1 193 ? -3.132 17.086 -16.868 1.00 93.12 193 ILE A C 1
ATOM 1619 O O . ILE A 1 193 ? -4.300 17.171 -16.493 1.00 93.12 193 ILE A O 1
ATOM 1623 N N . THR A 1 194 ? -2.349 18.148 -16.998 1.00 91.00 194 THR A N 1
ATOM 1624 C CA . THR A 1 194 ? -2.825 19.527 -16.873 1.00 91.00 194 THR A CA 1
ATOM 1625 C C . THR A 1 194 ? -2.768 20.204 -18.237 1.00 91.00 194 THR A C 1
ATOM 1627 O O . THR A 1 194 ? -1.923 19.903 -19.079 1.00 91.00 194 THR A O 1
ATOM 1630 N N . SER A 1 195 ? -3.741 21.060 -18.530 1.00 84.12 195 SER A N 1
ATOM 1631 C CA . SER A 1 195 ? -3.812 21.759 -19.814 1.00 84.12 195 SER A CA 1
ATOM 1632 C C . SER A 1 195 ? -3.310 23.181 -19.633 1.00 84.12 195 SER A C 1
ATOM 1634 O O . SER A 1 195 ? -3.987 23.961 -18.971 1.00 84.12 195 SER A O 1
ATOM 1636 N N . ASP A 1 196 ? -2.211 23.526 -20.300 1.00 72.81 196 ASP A N 1
ATOM 1637 C CA . ASP A 1 196 ? -1.672 24.884 -20.307 1.00 72.81 196 ASP A CA 1
ATOM 1638 C C . ASP A 1 196 ? -1.468 25.387 -21.747 1.00 72.81 196 ASP A C 1
ATOM 1640 O O . ASP A 1 196 ? -0.648 24.885 -22.522 1.00 72.81 196 ASP A O 1
ATOM 1644 N N . GLY A 1 197 ? -2.286 26.360 -22.151 1.00 79.56 197 GLY A N 1
ATOM 1645 C CA . GLY A 1 197 ? -2.208 26.968 -23.479 1.00 79.56 197 GLY A CA 1
ATOM 1646 C C . GLY A 1 197 ? -2.314 25.958 -24.633 1.00 79.56 197 GLY A C 1
ATOM 1647 O O . GLY A 1 197 ? -3.333 25.281 -24.789 1.00 79.56 197 GLY A O 1
ATOM 1648 N N . LYS A 1 198 ? -1.277 25.885 -25.479 1.00 82.38 198 LYS A N 1
ATOM 1649 C CA . LYS A 1 198 ? -1.207 25.017 -26.678 1.00 82.38 198 LYS A CA 1
ATOM 1650 C C . LYS A 1 198 ? -0.726 23.587 -26.392 1.00 82.38 198 LYS A C 1
ATOM 1652 O O . LYS A 1 198 ? -0.797 22.741 -27.285 1.00 82.38 198 LYS A O 1
ATOM 1657 N N . HIS A 1 199 ? -0.271 23.314 -25.171 1.00 87.31 199 HIS A N 1
ATOM 1658 C CA . HIS A 1 199 ? 0.307 22.035 -24.776 1.00 8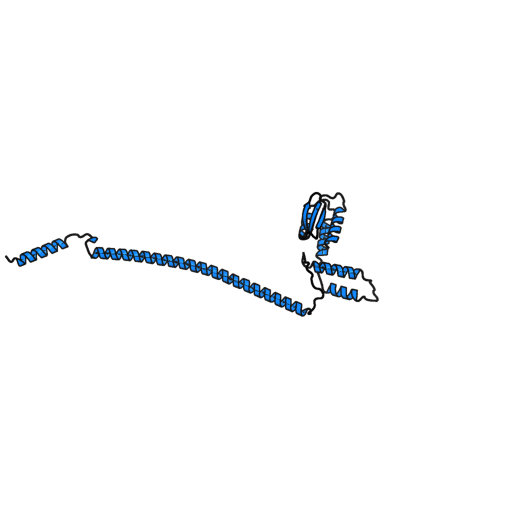7.31 199 HIS A CA 1
ATOM 1659 C C . HIS A 1 199 ? -0.425 21.456 -23.555 1.00 87.31 199 HIS A C 1
ATOM 1661 O O . HIS A 1 199 ? -1.139 22.134 -22.817 1.00 87.31 199 HIS A O 1
ATOM 1667 N N . HIS A 1 200 ? -0.297 20.154 -23.372 1.00 90.12 200 HIS A N 1
ATOM 1668 C CA . HIS A 1 200 ? -0.617 19.457 -22.143 1.00 90.12 200 HIS A CA 1
ATOM 1669 C C . HIS A 1 200 ? 0.682 19.253 -21.363 1.00 90.12 200 HIS A C 1
ATOM 1671 O O . HIS A 1 200 ? 1.676 18.796 -21.926 1.00 90.12 200 HIS A O 1
ATOM 1677 N N . LYS A 1 201 ? 0.674 19.579 -20.074 1.00 92.69 201 LYS A N 1
ATOM 1678 C CA . LYS A 1 201 ? 1.749 19.246 -19.141 1.00 92.69 201 LYS A CA 1
ATOM 1679 C C . LYS A 1 201 ? 1.412 17.898 -18.503 1.00 92.69 201 LYS A C 1
ATOM 1681 O O . LYS A 1 201 ? 0.346 17.742 -17.905 1.00 92.69 201 LYS A O 1
ATOM 1686 N N . LEU A 1 202 ? 2.307 16.933 -18.680 1.00 93.88 202 LEU A N 1
ATOM 1687 C CA . LEU A 1 202 ? 2.267 15.615 -18.059 1.00 93.88 202 LEU A CA 1
ATOM 1688 C C . LEU A 1 202 ? 3.205 15.642 -16.852 1.00 93.88 202 LEU A C 1
ATOM 1690 O O . LEU A 1 202 ? 4.402 15.853 -17.031 1.00 93.88 202 LEU A O 1
ATOM 1694 N N . THR A 1 203 ? 2.673 15.446 -15.650 1.00 95.25 203 THR A N 1
ATOM 1695 C CA . THR A 1 203 ? 3.459 15.346 -14.410 1.00 95.25 203 THR A CA 1
ATOM 1696 C C . THR A 1 203 ? 3.390 13.912 -13.899 1.00 95.25 203 THR A C 1
ATOM 1698 O O . THR A 1 203 ? 2.289 13.398 -13.706 1.00 95.25 203 THR A O 1
ATOM 1701 N N . TYR A 1 204 ? 4.533 13.259 -13.701 1.00 95.12 204 TYR A N 1
ATOM 1702 C CA . TYR A 1 204 ? 4.595 11.884 -13.195 1.00 95.12 204 TYR A CA 1
ATOM 1703 C C . TYR A 1 204 ? 4.408 11.868 -11.670 1.00 95.12 204 TYR A C 1
ATOM 1705 O O . TYR A 1 204 ? 5.119 12.584 -10.966 1.00 95.12 204 TYR A O 1
ATOM 1713 N N . TYR A 1 205 ? 3.412 11.121 -11.177 1.00 93.31 205 TYR A N 1
ATOM 1714 C CA . TYR A 1 205 ? 3.055 10.975 -9.755 1.00 93.31 205 TYR A CA 1
ATOM 1715 C C . TYR A 1 205 ? 3.023 12.297 -8.965 1.00 93.31 205 TYR A C 1
ATOM 1717 O O . TYR A 1 205 ? 3.477 12.381 -7.829 1.00 93.31 205 TYR A O 1
ATOM 1725 N N . ASP A 1 206 ? 2.492 13.357 -9.586 1.00 91.06 206 ASP A N 1
ATOM 1726 C CA . ASP A 1 206 ? 2.387 14.696 -8.985 1.00 91.06 206 ASP A CA 1
ATOM 1727 C C . ASP A 1 206 ? 3.722 15.342 -8.553 1.00 91.06 206 ASP A C 1
ATOM 1729 O O . ASP A 1 206 ? 3.738 16.367 -7.872 1.00 91.06 206 ASP A O 1
ATOM 1733 N N . ASN A 1 207 ? 4.855 14.813 -9.020 1.00 91.06 207 ASN A N 1
ATOM 1734 C CA . ASN A 1 207 ? 6.172 15.366 -8.750 1.00 91.06 207 ASN A CA 1
ATOM 1735 C C . ASN A 1 207 ? 6.634 16.273 -9.901 1.00 91.06 207 ASN A C 1
ATOM 1737 O O . ASN A 1 207 ? 6.967 15.821 -10.999 1.00 91.06 207 ASN A O 1
ATOM 1741 N N . ASP A 1 208 ? 6.708 17.578 -9.632 1.00 90.56 208 ASP A N 1
ATOM 1742 C CA . ASP A 1 208 ? 7.090 18.595 -10.620 1.00 90.56 208 ASP A CA 1
ATOM 1743 C C . ASP A 1 208 ? 8.521 18.438 -11.172 1.00 90.56 208 ASP A C 1
ATOM 1745 O O . ASP A 1 208 ? 8.826 19.004 -12.228 1.00 90.56 208 ASP A O 1
ATOM 1749 N N . ARG A 1 209 ? 9.385 17.634 -10.527 1.00 91.12 209 ARG A N 1
ATOM 1750 C CA . ARG A 1 209 ? 10.708 17.266 -11.067 1.00 91.12 209 ARG A CA 1
ATOM 1751 C C . ARG A 1 209 ? 10.590 16.482 -12.380 1.00 91.12 209 ARG A C 1
ATOM 1753 O O . ARG A 1 209 ? 11.449 16.616 -13.250 1.00 91.12 209 ARG A O 1
ATOM 1760 N N . TYR A 1 210 ? 9.516 15.710 -12.548 1.00 93.69 210 TYR A N 1
ATOM 1761 C CA . TYR A 1 210 ? 9.321 14.782 -13.662 1.00 93.69 210 TYR A CA 1
ATOM 1762 C C . TYR A 1 210 ? 8.158 15.231 -14.545 1.00 93.69 210 TYR A C 1
ATOM 1764 O O . TYR A 1 210 ? 7.040 14.712 -14.482 1.00 93.69 210 TYR A O 1
ATOM 1772 N N . THR A 1 211 ? 8.429 16.237 -15.379 1.00 92.81 211 THR A N 1
ATOM 1773 C CA . THR A 1 211 ? 7.429 16.835 -16.271 1.00 92.81 211 THR A CA 1
ATOM 1774 C C . THR A 1 211 ? 7.804 16.709 -17.745 1.00 92.81 211 THR A C 1
ATOM 1776 O O . THR A 1 211 ? 8.964 16.867 -18.137 1.00 92.81 211 THR A O 1
ATOM 1779 N N . VAL A 1 212 ? 6.795 16.421 -18.573 1.00 92.62 212 VAL A N 1
ATOM 1780 C CA . VAL A 1 212 ? 6.908 16.281 -20.032 1.00 92.62 212 VAL A CA 1
ATOM 1781 C C . VAL A 1 212 ? 5.797 17.070 -20.721 1.00 92.62 212 VAL A C 1
ATOM 1783 O O . VAL A 1 212 ? 4.653 17.096 -20.265 1.00 92.62 212 VAL A O 1
ATOM 1786 N N . THR A 1 213 ? 6.119 17.724 -21.834 1.00 90.62 213 THR A N 1
ATOM 1787 C CA . THR A 1 213 ? 5.159 18.504 -22.623 1.00 90.62 213 THR A CA 1
ATOM 1788 C C . THR A 1 213 ? 4.616 17.704 -23.798 1.00 90.62 213 THR A C 1
ATOM 1790 O O . THR A 1 213 ? 5.363 17.282 -24.673 1.00 90.62 213 THR A O 1
ATOM 1793 N N . MET A 1 214 ? 3.298 17.566 -23.871 1.00 88.50 214 MET A N 1
ATOM 1794 C CA . MET A 1 214 ? 2.581 16.937 -24.978 1.00 88.50 214 MET A CA 1
ATOM 1795 C C . MET A 1 214 ? 1.851 18.015 -25.790 1.00 88.50 214 MET A C 1
ATOM 1797 O O . MET A 1 214 ? 1.289 18.948 -25.227 1.00 88.50 214 MET A O 1
ATOM 1801 N N . ALA A 1 215 ? 1.846 17.944 -27.121 1.00 86.88 215 ALA A N 1
ATOM 1802 C CA . ALA A 1 215 ? 1.047 18.873 -27.933 1.00 86.88 215 ALA A CA 1
ATOM 1803 C C . ALA A 1 215 ? -0.465 18.694 -27.669 1.00 86.88 215 ALA A C 1
ATOM 1805 O O . ALA A 1 215 ? -0.892 17.695 -27.107 1.00 86.88 215 ALA A O 1
ATOM 1806 N N . LYS A 1 216 ? -1.314 19.654 -28.050 1.00 85.75 216 LYS A N 1
ATOM 1807 C CA . LYS A 1 216 ? -2.775 19.415 -28.102 1.00 85.75 216 LYS A CA 1
ATOM 1808 C C . LYS A 1 216 ? -3.210 18.787 -29.421 1.00 85.75 216 LYS A C 1
ATOM 1810 O O . LYS A 1 216 ? -4.092 17.930 -29.449 1.00 85.75 216 LYS A O 1
ATOM 1815 N N . SER A 1 217 ? -2.570 19.224 -30.501 1.00 79.12 217 SER A N 1
ATOM 1816 C CA . SER A 1 217 ? -2.763 18.717 -31.852 1.00 79.12 217 SER A CA 1
ATOM 1817 C C . SER A 1 217 ? -1.418 18.661 -32.573 1.00 79.12 217 SER A C 1
ATOM 1819 O O . SER A 1 217 ? -0.762 19.695 -32.716 1.00 79.12 217 SER A O 1
ATOM 1821 N N . GLY A 1 21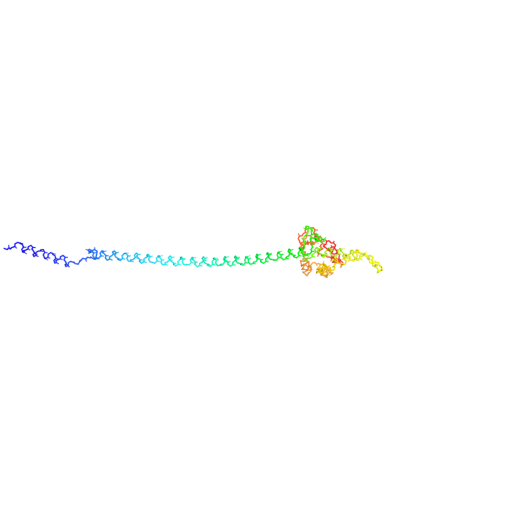8 ? -1.015 17.479 -33.029 1.00 69.81 218 GLY A N 1
ATOM 1822 C CA . GLY A 1 218 ? 0.156 17.270 -33.877 1.00 69.81 218 GLY A CA 1
ATOM 1823 C C . GLY A 1 218 ? -0.255 16.980 -35.319 1.00 69.81 218 GLY A C 1
ATOM 1824 O O . GLY A 1 218 ? -1.081 16.102 -35.565 1.00 69.81 218 GLY A O 1
ATOM 1825 N N . SER A 1 219 ? 0.317 17.712 -36.278 1.00 70.94 219 SER A N 1
ATOM 1826 C CA . SER A 1 219 ? 0.233 17.374 -37.707 1.00 70.94 219 SER A CA 1
ATOM 1827 C C . SER A 1 219 ? 1.290 16.344 -38.124 1.00 70.94 219 SER A C 1
ATOM 1829 O O . SER A 1 219 ? 1.106 15.653 -39.124 1.00 70.94 219 SER A O 1
ATOM 1831 N N . ASP A 1 220 ? 2.376 16.228 -37.353 1.00 77.00 220 ASP A N 1
ATOM 1832 C CA . ASP A 1 220 ? 3.465 15.288 -37.600 1.00 77.00 220 ASP A CA 1
ATOM 1833 C C . ASP A 1 220 ? 3.078 13.865 -37.180 1.00 77.00 220 ASP A C 1
ATOM 1835 O O . ASP A 1 220 ? 2.693 13.606 -36.039 1.00 77.00 220 ASP A O 1
ATOM 1839 N N . TRP A 1 221 ? 3.230 12.923 -38.108 1.00 78.06 221 TRP A N 1
ATOM 1840 C CA . TRP A 1 221 ? 2.953 11.507 -37.885 1.00 78.06 221 TRP A CA 1
ATOM 1841 C C . TRP A 1 221 ? 3.942 10.855 -36.907 1.00 78.06 221 TRP A C 1
ATOM 1843 O O . TRP A 1 221 ? 3.610 9.826 -36.319 1.00 78.06 221 TRP A O 1
ATOM 1853 N N . ARG A 1 222 ? 5.121 11.464 -36.694 1.00 82.38 222 ARG A N 1
ATOM 1854 C CA . ARG A 1 222 ? 6.122 11.029 -35.702 1.00 82.38 222 ARG A CA 1
ATOM 1855 C C . ARG A 1 222 ? 5.920 11.644 -34.317 1.00 82.38 222 ARG A C 1
ATOM 1857 O O . ARG A 1 222 ? 6.663 11.310 -33.397 1.00 82.38 222 ARG A O 1
ATOM 1864 N N . GLY A 1 223 ? 4.927 12.521 -34.138 1.00 84.38 223 GLY A N 1
ATOM 1865 C CA . GLY A 1 223 ? 4.717 13.246 -32.881 1.00 84.38 223 GLY A CA 1
ATOM 1866 C C . GLY A 1 223 ? 4.565 12.325 -31.664 1.00 84.38 223 GLY A C 1
ATOM 1867 O O . GLY A 1 223 ? 5.124 12.604 -30.606 1.00 84.38 223 GLY A O 1
ATOM 1868 N N . GLY A 1 224 ? 3.876 11.195 -31.834 1.00 86.31 224 GLY A N 1
ATOM 1869 C CA . GLY A 1 224 ? 3.728 10.179 -30.792 1.00 86.31 224 GLY A CA 1
ATOM 1870 C C . GLY A 1 224 ? 5.022 9.442 -30.438 1.00 86.31 224 GLY A C 1
ATOM 1871 O O . GLY A 1 224 ? 5.322 9.270 -29.258 1.00 86.31 224 GLY A O 1
ATOM 1872 N N . ASP A 1 225 ? 5.822 9.065 -31.441 1.00 88.81 225 ASP A N 1
ATOM 1873 C CA . ASP A 1 225 ? 7.114 8.400 -31.223 1.00 88.81 225 ASP A CA 1
ATOM 1874 C C . ASP A 1 225 ? 8.103 9.335 -30.515 1.00 88.81 225 ASP A C 1
ATOM 1876 O O . ASP A 1 225 ? 8.810 8.914 -29.601 1.00 88.81 225 ASP A O 1
ATOM 1880 N N . ASN A 1 226 ? 8.108 10.618 -30.890 1.00 89.56 226 ASN A N 1
ATOM 1881 C CA . ASN A 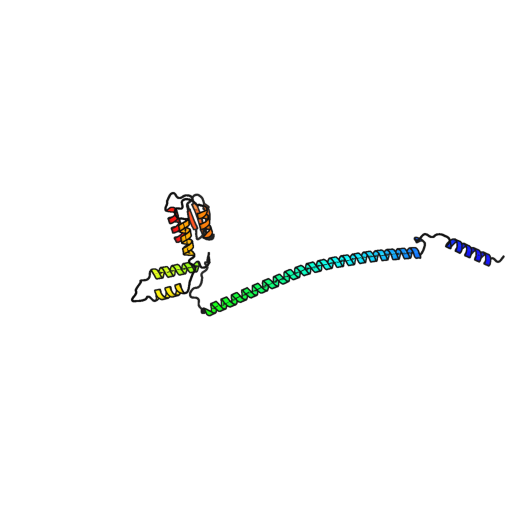1 226 ? 8.954 11.629 -30.260 1.00 89.56 226 ASN A CA 1
ATOM 1882 C C . ASN A 1 226 ? 8.573 11.840 -28.787 1.00 89.56 226 ASN A C 1
ATOM 1884 O O . ASN A 1 226 ? 9.454 11.870 -27.929 1.00 89.56 226 ASN A O 1
ATOM 1888 N N . LEU A 1 227 ? 7.271 11.930 -28.484 1.00 90.19 227 LEU A N 1
ATOM 1889 C CA . LEU A 1 227 ? 6.785 12.046 -27.107 1.00 90.19 227 LEU A CA 1
ATOM 1890 C C . LEU A 1 227 ? 7.148 10.807 -26.281 1.00 90.19 227 LEU A C 1
ATOM 1892 O O . LEU A 1 227 ? 7.624 10.939 -25.157 1.00 90.19 227 LEU A O 1
ATOM 1896 N N . PHE A 1 228 ? 6.973 9.608 -26.843 1.00 92.94 228 PHE A N 1
ATOM 1897 C CA . PHE A 1 228 ? 7.388 8.372 -26.186 1.00 92.94 228 PHE A CA 1
ATOM 1898 C C . PHE A 1 228 ? 8.893 8.368 -25.885 1.00 92.94 228 PHE A C 1
ATOM 1900 O O . PHE A 1 228 ? 9.290 8.032 -24.772 1.00 92.94 228 PHE A O 1
ATOM 1907 N N . SER A 1 229 ? 9.736 8.768 -26.842 1.00 92.25 229 SER A N 1
ATOM 1908 C CA . SER A 1 229 ? 11.183 8.876 -26.626 1.00 92.25 229 SER A CA 1
ATOM 1909 C C . SER A 1 229 ? 11.549 9.902 -25.553 1.00 92.25 229 SER A C 1
ATOM 1911 O O . SER A 1 229 ? 12.475 9.657 -24.782 1.00 92.25 229 SER A O 1
ATOM 1913 N N . GLU A 1 230 ? 10.834 11.026 -25.470 1.00 93.12 230 GLU A N 1
ATOM 1914 C CA . GLU A 1 230 ? 11.057 12.018 -24.417 1.00 93.12 230 GLU A CA 1
ATOM 1915 C C . GLU A 1 230 ? 10.654 11.491 -23.035 1.00 93.12 230 GLU A C 1
ATOM 1917 O O . GLU A 1 230 ? 11.430 11.632 -22.089 1.00 93.12 230 GLU A O 1
ATOM 1922 N N . ILE A 1 231 ? 9.490 10.839 -22.925 1.00 93.38 231 ILE A N 1
ATOM 1923 C CA . ILE A 1 231 ? 9.047 10.194 -21.682 1.00 93.38 231 ILE A CA 1
ATOM 1924 C C . ILE A 1 231 ? 10.061 9.136 -21.258 1.00 93.38 231 ILE A C 1
ATOM 1926 O O . ILE A 1 231 ? 10.535 9.168 -20.126 1.00 93.38 231 ILE A O 1
ATOM 1930 N N . LYS A 1 232 ? 10.456 8.257 -22.186 1.00 92.75 232 LYS A N 1
ATOM 1931 C CA . LYS A 1 232 ? 11.452 7.223 -21.915 1.00 92.75 232 LYS A CA 1
ATOM 1932 C C . LYS A 1 232 ? 12.750 7.825 -21.399 1.00 92.75 232 LYS A C 1
ATOM 1934 O O . LYS A 1 232 ? 13.286 7.298 -20.457 1.00 92.75 232 LYS A O 1
ATOM 1939 N N . LYS A 1 233 ? 13.238 8.927 -21.969 1.00 92.50 233 LYS A N 1
ATOM 1940 C CA . LYS A 1 233 ? 14.503 9.547 -21.544 1.00 92.50 233 LYS A CA 1
ATOM 1941 C C . LYS A 1 233 ? 14.439 10.211 -20.161 1.00 92.50 233 LYS A C 1
ATOM 1943 O O . LYS A 1 233 ? 15.470 10.343 -19.509 1.00 92.50 233 LYS A O 1
ATOM 1948 N N . ARG A 1 234 ? 13.285 10.766 -19.784 1.00 90.69 234 ARG A N 1
ATOM 1949 C CA . ARG A 1 234 ? 13.145 11.581 -18.564 1.00 90.69 234 ARG A CA 1
ATOM 1950 C C . ARG A 1 234 ? 12.662 10.788 -17.355 1.00 90.69 234 ARG A C 1
ATOM 1952 O O . ARG A 1 234 ? 12.863 11.262 -16.242 1.00 90.69 234 ARG A O 1
ATOM 1959 N N . ILE A 1 235 ? 11.971 9.672 -17.583 1.00 91.00 235 ILE A N 1
ATOM 1960 C CA . ILE A 1 235 ? 11.276 8.915 -16.536 1.00 91.00 235 ILE A CA 1
ATOM 1961 C C . ILE A 1 235 ? 11.788 7.484 -16.427 1.00 91.00 235 ILE A C 1
ATOM 1963 O O . ILE A 1 235 ? 11.809 6.987 -15.316 1.00 91.00 235 ILE A O 1
ATOM 1967 N N . TYR A 1 236 ? 12.197 6.840 -17.525 1.00 86.81 236 TYR A N 1
ATOM 1968 C CA . TYR A 1 236 ? 12.691 5.457 -17.535 1.00 86.81 236 TYR A CA 1
ATOM 1969 C C . TYR A 1 236 ? 14.194 5.389 -17.847 1.00 86.81 236 TYR A C 1
ATOM 1971 O O . TYR A 1 236 ? 14.768 4.298 -17.654 1.00 86.81 236 TYR A O 1
#

Radius of gyration: 49.79 Å; chains: 1; bounding box: 128×45×131 Å

Secondary structure (DSSP, 8-state):
--HHHHHHHHHHHHHHHHHHS---GGGSHHHHHHHHHHHHHHHHHHHHHHHHHHHHHHHHHHHHHHHHHHHHHHHHHHHHHHHHHHHHHHHHHHHHHHHT-SS-S----S---SSTTHHHHHHHHHHHHHHHTS---SSS--HHHHHHHHHHHHS----HHHHHHHHHHHHHTT--B--HHHHHHHHHHTEEEEEETTEEEEEETT-TTSEEEEESB---TTHHHHHHHHHHHHH-

pLDDT: mean 87.9, std 7.63, range [54.0, 96.44]

Foldseek 3Di:
DDVVVVVVVVVVVVVVVVVPDDDDLVRDPVSVVVVVVVVVVVVVVVVVVVVVVVVVVVVVVVVVVVVVVVVVVVVVVVVVVVVVVVVVVVVVVVVVVVVVDPDDPDDDDPDDDPDPCPVVLVVLVVLVVVLVPDDPDPVDDDPSNVVSVVVNVVDDDDVVVVVLLVLLLVLLQQDFADDPSNVVSLVVQAWDWDDDDQWIWTDHNPDPQQIDTQGRGDPDNCSSVVSSVVNVVRPD